Protein AF-A0A2G2ZFJ2-F1 (afdb_monomer_lite)

Foldseek 3Di:
DVVVVVVVVVVVVVVVVVVVVVVVVVVVVVVVVVVVVVVVVVVVPDDDDDDDDDDDDDDDDDDDDDPDPPPPPVVCVVVPDDDPLLVVLVVLLVVLVVVVVVLVVLLVVLLVVLVVLVVLLVVLVVVLVVLVPDDPVVSLVSVLVSLVVLVVSLVVLVVSLVSLVVSLVVLVVSLVSLVVSLVVLVVQQVVQVVPPDDGDHPVSSVVSNVSSVVSNVVSVVSNVVSVVSNVSSVVSSVVSVVVSVVCCVVRVSPPPDPPDDDDDDDPDDPVCCVVVNPDDPPPPPDPPPDDDDDDDDDDDDD

Structure (mmCIF, N/CA/C/O backbone):
data_AF-A0A2G2ZFJ2-F1
#
_entry.id   AF-A0A2G2ZFJ2-F1
#
loop_
_atom_site.group_PDB
_atom_site.id
_atom_site.type_symbol
_atom_site.label_atom_id
_atom_site.label_alt_id
_atom_site.label_comp_id
_atom_site.label_asym_id
_atom_site.label_entity_id
_atom_site.label_seq_id
_atom_site.pdbx_PDB_ins_code
_atom_site.Cartn_x
_atom_site.Cartn_y
_atom_site.Cartn_z
_atom_site.occupancy
_atom_site.B_iso_or_equiv
_atom_site.auth_seq_id
_atom_site.auth_comp_id
_atom_site.auth_asym_id
_atom_site.auth_atom_id
_atom_site.pdbx_PDB_model_num
ATOM 1 N N . MET A 1 1 ? 36.077 -7.286 33.754 1.00 54.09 1 MET A N 1
ATOM 2 C CA . MET A 1 1 ? 35.476 -6.527 32.636 1.00 54.09 1 MET A CA 1
ATOM 3 C C . MET A 1 1 ? 36.562 -5.892 31.773 1.00 54.09 1 MET A C 1
ATOM 5 O O . MET A 1 1 ? 36.572 -6.164 30.584 1.00 54.09 1 MET A O 1
ATOM 9 N N . GLU A 1 2 ? 37.554 -5.224 32.372 1.00 58.50 2 GLU A N 1
ATOM 10 C CA . GLU A 1 2 ? 38.641 -4.505 31.670 1.00 58.50 2 GLU A CA 1
ATOM 11 C C . GLU A 1 2 ? 39.469 -5.311 30.650 1.00 58.50 2 GLU A C 1
ATOM 13 O O . GLU A 1 2 ? 39.888 -4.770 29.634 1.00 58.50 2 GLU A O 1
ATOM 18 N N . LYS A 1 3 ? 39.726 -6.610 30.871 1.00 62.88 3 LYS A N 1
ATOM 19 C CA . LYS A 1 3 ? 40.526 -7.406 29.916 1.00 62.88 3 LYS A CA 1
ATOM 20 C C . LYS A 1 3 ? 39.827 -7.560 28.557 1.00 62.88 3 LYS A C 1
ATOM 22 O O . LYS A 1 3 ? 40.480 -7.471 27.531 1.00 62.88 3 LYS A O 1
ATOM 27 N N . LYS A 1 4 ? 38.499 -7.720 28.568 1.00 64.44 4 LYS A N 1
ATOM 28 C CA . LYS A 1 4 ? 37.691 -7.905 27.357 1.00 64.44 4 LYS A CA 1
ATOM 29 C C . LYS A 1 4 ? 37.581 -6.613 26.542 1.00 64.44 4 LYS A C 1
ATOM 31 O O . LYS A 1 4 ? 37.573 -6.688 25.325 1.00 64.44 4 LYS A O 1
ATOM 36 N N . GLU A 1 5 ? 37.537 -5.456 27.203 1.00 67.31 5 GLU A N 1
ATOM 37 C CA . GLU A 1 5 ? 37.518 -4.146 26.533 1.00 67.31 5 GLU A CA 1
ATOM 38 C C . GLU A 1 5 ? 38.853 -3.830 25.847 1.00 67.31 5 GLU A C 1
ATOM 40 O O . GLU A 1 5 ? 38.863 -3.377 24.704 1.00 67.31 5 GLU A O 1
ATOM 45 N N . ARG A 1 6 ? 39.983 -4.164 26.486 1.00 68.00 6 ARG A N 1
ATOM 46 C CA . ARG A 1 6 ? 41.311 -3.996 25.872 1.00 68.00 6 ARG A CA 1
ATOM 47 C C . ARG A 1 6 ? 41.536 -4.914 24.673 1.00 68.00 6 ARG A C 1
ATOM 49 O O . ARG A 1 6 ? 42.112 -4.477 23.682 1.00 68.00 6 ARG A O 1
ATOM 56 N N . ASP A 1 7 ? 41.058 -6.155 24.744 1.00 70.06 7 ASP A N 1
ATOM 57 C CA . ASP A 1 7 ? 41.145 -7.091 23.619 1.00 70.06 7 ASP A CA 1
ATOM 58 C C . ASP A 1 7 ? 40.288 -6.592 22.433 1.00 70.06 7 ASP A C 1
ATOM 60 O O . ASP A 1 7 ? 40.740 -6.612 21.291 1.00 70.06 7 ASP A O 1
ATOM 64 N N . THR A 1 8 ? 39.100 -6.025 22.692 1.00 79.44 8 THR A N 1
ATOM 65 C CA . THR A 1 8 ? 38.263 -5.427 21.632 1.00 79.44 8 THR A CA 1
ATOM 66 C C . THR A 1 8 ? 38.848 -4.150 21.027 1.00 79.44 8 THR A C 1
ATOM 68 O O . THR A 1 8 ? 38.688 -3.908 19.833 1.00 79.44 8 THR A O 1
ATOM 71 N N . GLU A 1 9 ? 39.533 -3.329 21.824 1.00 81.38 9 GLU A N 1
ATOM 72 C CA . GLU A 1 9 ? 40.213 -2.121 21.342 1.00 81.38 9 GLU A CA 1
ATOM 73 C C . GLU A 1 9 ? 41.412 -2.473 20.448 1.00 81.38 9 GLU A C 1
ATOM 75 O O . GLU A 1 9 ? 41.639 -1.841 19.410 1.00 81.38 9 GLU A O 1
ATOM 80 N N . PHE A 1 10 ? 42.149 -3.525 20.816 1.00 88.38 10 PHE A N 1
ATOM 81 C CA . PHE A 1 10 ? 43.246 -4.054 20.016 1.00 88.38 10 PHE A CA 1
ATOM 82 C C . PHE A 1 10 ? 42.756 -4.602 18.669 1.00 88.38 10 PHE A C 1
ATOM 84 O O . PHE A 1 10 ? 43.293 -4.214 17.627 1.00 88.38 10 PHE A O 1
ATOM 91 N N . ASP A 1 11 ? 41.698 -5.417 18.672 1.00 85.69 11 ASP A N 1
ATOM 92 C CA . ASP A 1 11 ? 41.102 -5.968 17.449 1.00 85.69 11 ASP A CA 1
ATOM 93 C C . ASP A 1 11 ? 40.587 -4.860 16.515 1.00 85.69 11 ASP A C 1
ATOM 95 O O . ASP A 1 11 ? 40.844 -4.884 15.309 1.00 85.69 11 ASP A O 1
ATOM 99 N N . LEU A 1 12 ? 39.939 -3.826 17.065 1.00 90.62 12 LEU A N 1
ATOM 100 C CA . LEU A 1 12 ? 39.463 -2.678 16.286 1.00 90.62 12 LEU A CA 1
ATOM 101 C C . LEU A 1 12 ? 40.620 -1.884 15.657 1.00 90.62 12 LEU A C 1
ATOM 103 O O . LEU A 1 12 ? 40.541 -1.438 14.505 1.00 90.62 12 LEU A O 1
ATOM 107 N N . THR A 1 13 ? 41.714 -1.715 16.399 1.00 90.25 13 THR A N 1
ATOM 108 C CA . THR A 1 13 ? 42.912 -1.018 15.917 1.00 90.25 13 THR A CA 1
ATOM 109 C C . THR A 1 13 ? 43.595 -1.803 14.799 1.00 90.25 13 THR A C 1
ATOM 111 O O . THR A 1 13 ? 44.017 -1.216 13.796 1.00 90.25 13 THR A O 1
ATOM 114 N N . LEU A 1 14 ? 43.661 -3.130 14.931 1.00 91.12 14 LEU A N 1
ATOM 115 C CA . LEU A 1 14 ? 44.203 -4.017 13.907 1.00 91.12 14 LEU A CA 1
ATOM 116 C C . LEU A 1 14 ? 43.374 -3.938 12.621 1.00 91.12 14 LEU A C 1
ATOM 118 O O . LEU A 1 14 ? 43.922 -3.662 11.553 1.00 91.12 14 LEU A O 1
ATOM 122 N N . GLN A 1 15 ? 42.051 -4.050 12.737 1.00 91.69 15 GLN A N 1
ATOM 123 C CA . GLN A 1 15 ? 41.140 -3.975 11.598 1.00 91.69 15 GLN A CA 1
ATOM 124 C C . GLN A 1 15 ? 41.215 -2.612 10.887 1.00 91.69 15 GLN A C 1
ATOM 126 O O . GLN A 1 15 ? 41.217 -2.527 9.658 1.00 91.69 15 GLN A O 1
ATOM 131 N N . THR A 1 16 ? 41.362 -1.524 11.648 1.00 91.75 16 THR A N 1
ATOM 132 C CA . THR A 1 16 ? 41.555 -0.174 11.091 1.00 91.75 16 THR A CA 1
ATOM 133 C C . THR A 1 16 ? 42.846 -0.074 10.276 1.00 91.75 16 THR A C 1
ATOM 135 O O . THR A 1 16 ? 42.886 0.591 9.238 1.00 91.75 16 THR A O 1
ATOM 138 N N . ARG A 1 17 ? 43.918 -0.735 10.724 1.00 92.38 17 ARG A N 1
ATOM 139 C CA . ARG A 1 17 ? 45.199 -0.762 10.011 1.00 92.38 17 ARG A CA 1
ATOM 140 C C . ARG A 1 17 ? 45.099 -1.548 8.706 1.00 92.38 17 ARG A C 1
ATOM 142 O O . ARG A 1 17 ? 45.601 -1.079 7.686 1.00 92.38 17 ARG A O 1
ATOM 149 N N . GLU A 1 18 ? 44.432 -2.696 8.736 1.00 90.25 18 GLU A N 1
ATOM 150 C CA . GLU A 1 18 ? 44.188 -3.518 7.548 1.00 90.25 18 GLU A CA 1
ATOM 151 C C . GLU A 1 18 ? 43.356 -2.764 6.508 1.00 90.25 18 GLU A C 1
ATOM 153 O O . GLU A 1 18 ? 43.732 -2.719 5.336 1.00 90.25 18 GLU A O 1
ATOM 158 N N . PHE A 1 19 ? 42.290 -2.079 6.935 1.00 93.50 19 PHE A N 1
ATOM 159 C CA . PHE A 1 19 ? 41.495 -1.247 6.033 1.00 93.50 19 PHE A CA 1
ATOM 160 C C . PHE A 1 19 ? 42.304 -0.103 5.427 1.00 93.50 19 PHE A C 1
ATOM 162 O O . PHE A 1 19 ? 42.221 0.120 4.221 1.00 93.50 19 PHE A O 1
ATOM 169 N N . LYS A 1 20 ? 43.130 0.592 6.218 1.00 94.62 20 LYS A N 1
ATOM 170 C CA . LYS A 1 20 ? 44.008 1.650 5.691 1.00 94.62 20 LYS A CA 1
ATOM 171 C C . LYS A 1 20 ? 44.976 1.122 4.633 1.00 94.62 20 LYS A C 1
ATOM 173 O O . LYS A 1 20 ? 45.166 1.780 3.615 1.00 94.62 20 LYS A O 1
ATOM 178 N N . TYR A 1 21 ? 45.555 -0.058 4.848 1.00 94.62 21 TYR A N 1
ATOM 179 C CA . TYR A 1 21 ? 46.444 -0.680 3.868 1.00 94.62 21 TYR A CA 1
ATOM 180 C C . TYR A 1 21 ? 45.697 -1.084 2.588 1.00 94.62 21 TYR A C 1
ATOM 182 O O . TYR A 1 21 ? 46.160 -0.801 1.484 1.00 94.62 21 TYR A O 1
ATOM 190 N N . ALA A 1 22 ? 44.510 -1.681 2.720 1.00 91.88 22 ALA A N 1
ATOM 191 C CA . ALA A 1 22 ? 43.683 -2.065 1.578 1.00 91.88 22 ALA A CA 1
ATOM 192 C C . ALA A 1 22 ? 43.234 -0.854 0.742 1.00 91.88 22 ALA A C 1
ATOM 194 O O . ALA A 1 22 ? 43.224 -0.930 -0.487 1.00 91.88 22 ALA A O 1
ATOM 195 N N . ILE A 1 23 ? 42.896 0.262 1.399 1.00 92.81 23 ILE A N 1
ATOM 196 C CA . ILE A 1 23 ? 42.551 1.527 0.737 1.00 92.81 23 ILE A CA 1
ATOM 197 C C . ILE A 1 23 ? 43.764 2.075 -0.016 1.00 92.81 23 ILE A C 1
ATOM 199 O O . ILE A 1 23 ? 43.652 2.339 -1.207 1.00 92.81 23 ILE A O 1
ATOM 203 N N . ALA A 1 24 ? 44.935 2.147 0.623 1.00 93.25 24 ALA A N 1
ATOM 204 C CA . ALA A 1 24 ? 46.151 2.638 -0.026 1.00 93.25 24 ALA A CA 1
ATOM 205 C C . ALA A 1 24 ? 46.516 1.826 -1.285 1.00 93.25 24 ALA A C 1
ATOM 207 O O . ALA A 1 24 ? 46.850 2.402 -2.317 1.00 93.25 24 ALA A O 1
ATOM 208 N N . ASN A 1 25 ? 46.385 0.497 -1.231 1.00 91.00 25 ASN A N 1
ATOM 209 C CA . ASN A 1 25 ? 46.661 -0.373 -2.377 1.00 91.00 25 ASN A CA 1
ATOM 210 C C . ASN A 1 25 ? 45.646 -0.172 -3.523 1.00 91.00 25 ASN A C 1
ATOM 212 O O . ASN A 1 25 ? 46.012 -0.159 -4.697 1.00 91.00 25 ASN A O 1
ATOM 216 N N . ARG A 1 26 ? 44.363 0.027 -3.187 1.00 92.44 26 ARG A N 1
ATOM 217 C CA . ARG A 1 26 ? 43.309 0.367 -4.161 1.00 92.44 26 ARG A CA 1
ATOM 218 C C . ARG A 1 26 ? 43.556 1.732 -4.801 1.00 92.44 26 ARG A C 1
ATOM 220 O O . ARG A 1 26 ? 43.380 1.869 -6.008 1.00 92.44 26 ARG A O 1
ATOM 227 N N . ASP A 1 27 ? 43.969 2.722 -4.018 1.00 91.00 27 ASP A N 1
ATOM 228 C CA . ASP A 1 27 ? 44.270 4.062 -4.519 1.00 91.00 27 ASP A CA 1
ATOM 229 C C . ASP A 1 27 ? 45.483 4.044 -5.456 1.00 91.00 27 ASP A C 1
ATOM 231 O O . ASP A 1 27 ? 45.448 4.658 -6.523 1.00 91.00 27 ASP A O 1
ATOM 235 N N . GLU A 1 28 ? 46.523 3.271 -5.132 1.00 93.81 28 GLU A N 1
ATOM 236 C CA . GLU A 1 28 ? 47.670 3.065 -6.020 1.00 93.81 28 GLU A CA 1
ATOM 237 C C . GLU A 1 28 ? 47.256 2.416 -7.352 1.00 93.81 28 GLU A C 1
ATOM 239 O O . GLU A 1 28 ? 47.686 2.852 -8.427 1.00 93.81 28 GLU A O 1
ATOM 244 N N . GLU A 1 29 ? 46.373 1.415 -7.313 1.00 91.62 29 GLU A N 1
ATOM 245 C CA . GLU A 1 29 ? 45.813 0.797 -8.516 1.00 91.62 29 GLU A CA 1
ATOM 246 C C . GLU A 1 29 ? 45.010 1.810 -9.345 1.00 91.62 29 GLU A C 1
ATOM 248 O O . GLU A 1 29 ? 45.211 1.911 -10.557 1.00 91.62 29 GLU A O 1
ATOM 253 N N . ILE A 1 30 ? 44.170 2.630 -8.705 1.00 94.00 30 ILE A N 1
ATOM 254 C CA . ILE A 1 30 ? 43.415 3.702 -9.368 1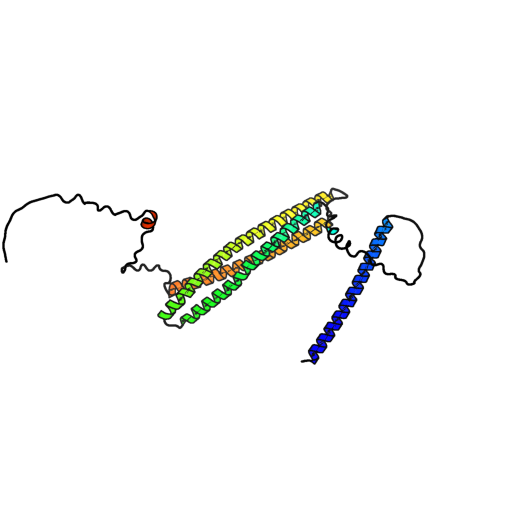.00 94.00 30 ILE A CA 1
ATOM 255 C C . ILE A 1 30 ? 44.367 4.705 -10.026 1.00 94.00 30 ILE A C 1
ATOM 257 O O . ILE A 1 30 ? 44.156 5.081 -11.182 1.00 94.00 30 ILE A O 1
ATOM 261 N N . HIS A 1 31 ? 45.429 5.122 -9.339 1.00 93.06 31 HIS A N 1
ATOM 262 C CA . HIS A 1 31 ? 46.434 6.022 -9.902 1.00 93.06 31 HIS A CA 1
ATOM 263 C C . HIS A 1 31 ? 47.157 5.398 -11.099 1.00 93.06 31 HIS A C 1
ATOM 265 O O . HIS A 1 31 ? 47.336 6.063 -12.123 1.00 93.06 31 HIS A O 1
ATOM 271 N N . ASN A 1 32 ? 47.518 4.117 -11.021 1.00 89.62 32 ASN A N 1
ATOM 272 C CA . ASN A 1 32 ? 48.139 3.396 -12.130 1.00 89.62 32 ASN A CA 1
ATOM 273 C C . ASN A 1 32 ? 47.198 3.253 -13.331 1.00 89.62 32 ASN A C 1
ATOM 275 O O . ASN A 1 32 ? 47.625 3.455 -14.469 1.00 89.62 32 ASN A O 1
ATOM 279 N N . LEU A 1 33 ? 45.920 2.951 -13.098 1.00 92.12 33 LEU A N 1
ATOM 280 C CA . LEU A 1 33 ? 44.912 2.867 -14.153 1.00 92.12 33 LEU A CA 1
ATOM 281 C C . LEU A 1 33 ? 44.682 4.229 -14.812 1.00 92.12 33 LEU A C 1
ATOM 283 O O . LEU A 1 33 ? 44.673 4.310 -16.037 1.00 92.12 33 LEU A O 1
ATOM 287 N N . ARG A 1 34 ? 44.590 5.309 -14.028 1.00 89.19 34 ARG A N 1
ATOM 288 C CA . ARG A 1 34 ? 44.475 6.681 -14.552 1.00 89.19 34 ARG A CA 1
ATOM 289 C C . ARG A 1 34 ? 45.694 7.081 -15.380 1.00 89.19 34 ARG A C 1
ATOM 291 O O . ARG A 1 34 ? 45.528 7.642 -16.459 1.00 89.19 34 ARG A O 1
ATOM 298 N N . ARG A 1 35 ? 46.906 6.739 -14.928 1.00 87.12 35 ARG A N 1
ATOM 299 C CA . ARG A 1 35 ? 48.145 6.976 -15.685 1.00 87.12 35 ARG A CA 1
ATOM 300 C C . ARG A 1 35 ? 48.144 6.210 -17.010 1.00 87.12 35 ARG A C 1
ATOM 302 O O . ARG A 1 35 ? 48.431 6.799 -18.044 1.00 87.12 35 ARG A O 1
ATOM 309 N N . LYS A 1 36 ? 47.772 4.923 -17.003 1.00 87.44 36 LYS A N 1
ATOM 310 C CA . LYS A 1 36 ? 47.640 4.116 -18.232 1.00 87.44 36 LYS A CA 1
ATOM 311 C C . LYS A 1 36 ? 46.605 4.700 -19.195 1.00 87.44 36 LYS A C 1
ATOM 313 O O . LYS A 1 36 ? 46.857 4.746 -20.392 1.00 87.44 36 LYS A O 1
ATOM 318 N N . LEU A 1 37 ? 45.468 5.162 -18.681 1.00 84.19 37 LEU A N 1
ATOM 319 C CA . LEU A 1 37 ? 44.396 5.749 -19.486 1.00 84.19 37 LEU A CA 1
ATOM 320 C C . LEU A 1 37 ? 44.838 7.077 -20.117 1.00 84.19 37 LEU A C 1
ATOM 322 O O . LEU A 1 37 ? 44.616 7.289 -21.305 1.00 84.19 37 LEU A O 1
ATOM 326 N N . SER A 1 38 ? 45.555 7.910 -19.360 1.00 87.94 38 SER A N 1
ATOM 327 C CA . SER A 1 38 ? 46.175 9.138 -19.867 1.00 87.94 38 SER A CA 1
ATOM 328 C C . SER A 1 38 ? 47.206 8.853 -20.967 1.00 87.94 38 SER A C 1
ATOM 330 O O . SER A 1 38 ? 47.161 9.499 -22.009 1.00 87.94 38 SER A O 1
ATOM 332 N N . LEU A 1 39 ? 48.061 7.837 -20.797 1.00 82.88 39 LEU A N 1
ATOM 333 C CA . LEU A 1 39 ? 49.021 7.413 -21.827 1.00 82.88 39 LEU A CA 1
ATOM 334 C C . LEU A 1 39 ? 48.326 6.901 -23.099 1.00 82.88 39 LEU A C 1
ATOM 336 O O . LEU A 1 39 ? 48.760 7.221 -24.200 1.00 82.88 39 LEU A O 1
ATOM 340 N N . LEU A 1 40 ? 47.229 6.148 -22.967 1.00 77.88 40 LEU A N 1
ATOM 341 C CA . LEU A 1 40 ? 46.437 5.668 -24.107 1.00 77.88 40 LEU A CA 1
ATOM 342 C C . LEU A 1 40 ? 45.708 6.808 -24.833 1.00 77.88 40 LEU A C 1
ATOM 344 O O . LEU A 1 40 ? 45.635 6.804 -26.059 1.00 77.88 40 LEU A O 1
ATOM 348 N N . GLN A 1 41 ? 45.199 7.800 -24.098 1.00 75.25 41 GLN A N 1
ATOM 349 C CA . GLN A 1 41 ? 44.602 9.004 -24.685 1.00 75.25 41 GLN A CA 1
ATOM 350 C C . GLN A 1 41 ? 45.640 9.876 -25.395 1.00 75.25 41 GLN A C 1
ATOM 352 O O . GLN A 1 41 ? 45.331 10.467 -26.426 1.00 75.25 41 GLN A O 1
ATOM 357 N N . GLN A 1 42 ? 46.872 9.927 -24.885 1.00 67.06 42 GLN A N 1
ATOM 358 C CA . GLN A 1 42 ? 47.963 10.688 -25.494 1.00 67.06 42 GLN A CA 1
ATOM 359 C C . GLN A 1 42 ? 48.599 9.948 -26.689 1.00 67.06 42 GLN A C 1
ATOM 361 O O . GLN A 1 42 ? 49.025 10.589 -27.647 1.00 67.06 42 GLN A O 1
ATOM 366 N N . GLY A 1 43 ? 48.581 8.609 -26.690 1.00 51.06 43 GLY A N 1
ATOM 367 C CA . GLY A 1 43 ? 49.049 7.752 -27.790 1.00 51.06 43 GLY A CA 1
ATOM 368 C C . GLY A 1 43 ? 48.126 7.691 -29.016 1.00 51.06 43 GLY A C 1
ATOM 369 O O . GLY A 1 43 ? 48.540 7.215 -30.066 1.00 51.06 43 GLY A O 1
ATOM 370 N N . LEU A 1 44 ? 46.899 8.218 -28.937 1.00 47.09 44 LEU A N 1
ATOM 371 C CA . LEU A 1 44 ? 46.000 8.350 -30.096 1.00 47.09 44 LEU A CA 1
ATOM 372 C C . LEU A 1 44 ? 46.294 9.586 -30.967 1.00 47.09 44 LEU A C 1
ATOM 374 O O . LEU A 1 44 ? 45.588 9.818 -31.946 1.00 47.09 44 LEU A O 1
ATOM 378 N N . ALA A 1 45 ? 47.330 10.367 -30.639 1.00 47.78 45 ALA A N 1
ATOM 379 C CA . ALA A 1 45 ? 47.723 11.546 -31.409 1.00 47.78 45 ALA A CA 1
ATOM 380 C C . ALA A 1 45 ? 49.010 11.379 -32.235 1.00 47.78 45 ALA A C 1
ATOM 382 O O . ALA A 1 45 ? 49.316 12.279 -33.014 1.00 47.78 45 ALA A O 1
ATOM 383 N N . SER A 1 46 ? 49.774 10.285 -32.123 1.00 38.62 46 SER A N 1
ATOM 384 C CA . SER A 1 46 ? 50.976 10.073 -32.951 1.00 38.62 46 SER A CA 1
ATOM 385 C C . SER A 1 46 ? 51.462 8.620 -32.921 1.00 38.62 46 SER A C 1
ATOM 387 O O . SER A 1 46 ? 51.743 8.081 -31.858 1.00 38.62 46 SER A O 1
ATOM 389 N N . GLU A 1 47 ? 51.652 8.034 -34.098 1.00 35.75 47 GLU A N 1
ATOM 390 C CA . GLU A 1 47 ? 52.575 6.920 -34.373 1.00 35.75 47 GLU A CA 1
ATOM 391 C C . GLU A 1 47 ? 53.533 7.410 -35.483 1.00 35.75 47 GLU A C 1
ATOM 393 O O . GLU A 1 47 ? 53.094 8.255 -36.277 1.00 35.75 47 GLU A O 1
ATOM 398 N N . PRO A 1 48 ? 54.782 6.907 -35.632 1.00 51.16 48 PRO A N 1
ATOM 399 C CA . PRO A 1 48 ? 55.413 5.787 -34.918 1.00 51.16 48 PRO A CA 1
ATOM 400 C C . PRO A 1 48 ? 56.856 6.057 -34.406 1.00 51.16 48 PRO A C 1
ATOM 402 O O . PRO A 1 48 ? 57.507 7.017 -34.819 1.00 51.16 48 PRO A O 1
ATOM 405 N N . ASN A 1 49 ? 57.358 5.114 -33.592 1.00 34.94 49 ASN A N 1
ATOM 406 C CA . ASN A 1 49 ? 58.750 4.612 -33.477 1.00 34.94 49 ASN A CA 1
ATOM 407 C C . ASN A 1 49 ? 59.433 4.624 -32.090 1.00 34.94 49 ASN A C 1
ATOM 409 O O . ASN A 1 49 ? 59.485 5.620 -31.377 1.00 34.94 49 ASN A O 1
ATOM 413 N N . ASP A 1 50 ? 60.055 3.463 -31.848 1.00 36.47 50 ASP A N 1
ATOM 414 C CA . ASP A 1 50 ? 61.212 3.126 -31.011 1.00 36.47 50 ASP A CA 1
ATOM 415 C C . ASP A 1 50 ? 61.084 3.060 -29.475 1.00 36.47 50 ASP A C 1
ATOM 417 O O . ASP A 1 50 ? 61.127 4.039 -28.735 1.00 36.47 50 ASP A O 1
ATOM 421 N N . LEU A 1 51 ? 61.071 1.810 -28.990 1.00 42.44 51 LEU A N 1
ATOM 422 C CA . LEU A 1 51 ? 61.543 1.416 -27.657 1.00 42.44 51 LEU A CA 1
ATOM 423 C C . LEU A 1 51 ? 63.008 1.858 -27.465 1.00 42.44 51 LEU A C 1
ATOM 425 O O . LEU A 1 51 ? 63.815 1.687 -28.382 1.00 42.44 51 LEU A O 1
ATOM 429 N N . PRO A 1 52 ? 63.413 2.277 -26.248 1.00 44.22 52 PRO A N 1
ATOM 430 C CA . PRO A 1 52 ? 64.249 1.354 -25.476 1.00 44.22 52 PRO A CA 1
ATOM 431 C C . PRO A 1 52 ? 64.049 1.362 -23.943 1.00 44.22 52 PRO A C 1
ATOM 433 O O . PRO A 1 52 ? 63.305 2.129 -23.343 1.00 44.22 52 PRO A O 1
ATOM 436 N N . GLN A 1 53 ? 64.752 0.397 -23.353 1.00 38.72 53 GLN A N 1
ATOM 437 C CA . GLN A 1 53 ? 64.802 -0.122 -21.988 1.00 38.72 53 GLN A CA 1
ATOM 438 C C . GLN A 1 53 ? 65.031 0.870 -20.823 1.00 38.72 53 GLN A C 1
ATOM 440 O O . GLN A 1 53 ? 65.838 1.787 -20.903 1.00 38.72 53 GLN A O 1
ATOM 445 N N . ARG A 1 54 ? 64.393 0.522 -19.689 1.00 42.06 54 ARG A N 1
ATOM 446 C CA . ARG A 1 54 ? 64.876 0.478 -18.284 1.00 42.06 54 ARG A CA 1
ATOM 447 C C . ARG A 1 54 ? 66.038 1.407 -17.886 1.00 42.06 54 ARG A C 1
ATOM 449 O O . ARG A 1 54 ? 67.160 1.167 -18.309 1.00 42.06 54 ARG A O 1
ATOM 456 N N . ASN A 1 55 ? 65.808 2.275 -16.889 1.00 29.44 55 ASN A N 1
ATOM 457 C CA . ASN A 1 55 ? 66.681 2.437 -15.709 1.00 29.44 55 ASN A CA 1
ATOM 458 C C . ASN A 1 55 ? 66.016 3.257 -14.584 1.00 29.44 55 ASN A C 1
ATOM 460 O O . ASN A 1 55 ? 65.346 4.256 -14.824 1.00 29.44 55 ASN A O 1
ATOM 464 N N . GLU A 1 56 ? 66.220 2.798 -13.349 1.00 39.06 56 GLU A N 1
ATOM 465 C CA . GLU A 1 56 ? 65.872 3.465 -12.091 1.00 39.06 56 GLU A CA 1
ATOM 466 C C . GLU A 1 56 ? 66.733 4.720 -11.861 1.00 39.06 56 GLU A C 1
ATOM 468 O O . GLU A 1 56 ? 67.937 4.676 -12.124 1.00 39.06 56 GLU A O 1
ATOM 473 N N . LYS A 1 57 ? 66.155 5.782 -11.271 1.00 32.97 57 LYS A N 1
ATOM 474 C CA . LYS A 1 57 ? 66.600 6.434 -10.011 1.00 32.97 57 LYS A CA 1
ATOM 475 C C . LYS A 1 57 ? 65.902 7.784 -9.768 1.00 32.97 57 LYS A C 1
ATOM 477 O O . LYS A 1 57 ? 65.611 8.531 -10.690 1.00 32.97 57 LYS A O 1
ATOM 482 N N . HIS A 1 58 ? 65.657 8.031 -8.479 1.00 31.36 58 HIS A N 1
ATOM 483 C CA . HIS A 1 58 ? 65.189 9.238 -7.786 1.00 31.36 58 HIS A CA 1
ATOM 484 C C . HIS A 1 58 ? 65.276 10.591 -8.512 1.00 31.36 58 HIS A C 1
ATOM 486 O O . HIS A 1 58 ? 66.350 10.989 -8.953 1.00 31.36 58 HIS A O 1
ATOM 492 N N . SER A 1 59 ? 64.215 11.398 -8.397 1.00 31.95 59 SER A N 1
ATOM 493 C CA . SER A 1 59 ? 64.158 12.551 -7.470 1.00 31.95 59 SER A CA 1
ATOM 494 C C . SER A 1 59 ? 62.843 13.318 -7.649 1.00 31.95 59 SER A C 1
ATOM 496 O O . SER A 1 59 ? 62.485 13.705 -8.755 1.00 31.95 59 SER A O 1
ATOM 498 N N . THR A 1 60 ? 62.130 13.550 -6.549 1.00 35.47 60 THR A N 1
ATOM 499 C CA . THR A 1 60 ? 61.105 14.599 -6.431 1.00 35.47 60 THR A CA 1
ATOM 500 C C . THR A 1 60 ? 61.707 15.972 -6.742 1.00 35.47 60 THR A C 1
ATOM 502 O O . THR A 1 60 ? 62.833 16.245 -6.320 1.00 35.47 60 THR A O 1
ATOM 505 N N . PRO A 1 61 ? 60.929 16.875 -7.354 1.00 35.50 61 PRO A N 1
ATOM 506 C CA . PRO A 1 61 ? 60.548 18.042 -6.573 1.00 35.50 61 PRO A CA 1
ATOM 507 C C . PRO A 1 61 ? 59.052 18.354 -6.646 1.00 35.50 61 PRO A C 1
ATOM 509 O O . PRO A 1 61 ? 58.373 18.168 -7.652 1.00 35.50 61 PRO A O 1
ATOM 512 N N . ILE A 1 62 ? 58.591 18.830 -5.498 1.00 40.34 62 ILE A N 1
ATOM 513 C CA . ILE A 1 62 ? 57.306 19.445 -5.208 1.00 40.34 62 ILE A CA 1
ATOM 514 C C . ILE A 1 62 ? 57.132 20.672 -6.111 1.00 40.34 62 ILE A C 1
ATOM 516 O O . ILE A 1 62 ? 57.989 21.554 -6.110 1.00 40.34 62 ILE A O 1
ATOM 520 N N . ILE A 1 63 ? 56.019 20.738 -6.840 1.00 36.19 63 ILE A N 1
ATOM 521 C CA . ILE A 1 63 ? 55.419 22.000 -7.277 1.00 36.19 63 ILE A CA 1
ATOM 522 C C . ILE A 1 63 ? 53.963 21.939 -6.827 1.00 36.19 63 ILE A C 1
ATOM 524 O O . ILE A 1 63 ? 53.122 21.284 -7.439 1.00 36.19 63 ILE A O 1
ATOM 528 N N . GLU A 1 64 ? 53.719 22.569 -5.683 1.00 40.44 64 GLU A N 1
ATOM 529 C CA . GLU A 1 64 ? 52.421 23.111 -5.307 1.00 40.44 64 GLU A CA 1
ATOM 530 C C . GLU A 1 64 ? 52.037 24.126 -6.383 1.00 40.44 64 GLU A C 1
ATOM 532 O O . GLU A 1 64 ? 52.818 25.038 -6.606 1.00 40.44 64 GLU A O 1
ATOM 537 N N . HIS A 1 65 ? 50.908 23.955 -7.071 1.00 34.09 65 HIS A N 1
ATOM 538 C CA . HIS A 1 65 ? 50.058 25.043 -7.563 1.00 34.09 65 HIS A CA 1
ATOM 539 C C . HIS A 1 65 ? 48.745 24.452 -8.113 1.00 34.09 65 HIS A C 1
ATOM 541 O O . HIS A 1 65 ? 48.757 23.534 -8.929 1.00 34.09 65 HIS A O 1
ATOM 547 N N . GLU A 1 66 ? 47.640 25.034 -7.635 1.00 36.00 66 GLU A N 1
ATOM 548 C CA . GLU A 1 66 ? 46.268 24.986 -8.173 1.00 36.00 66 GLU A CA 1
ATOM 549 C C . GLU A 1 66 ? 45.402 23.766 -7.804 1.00 36.00 66 GLU A C 1
ATOM 551 O O . GLU A 1 66 ? 45.006 22.938 -8.619 1.00 36.00 66 GLU A O 1
ATOM 556 N N . GLU A 1 67 ? 45.015 23.727 -6.525 1.00 41.69 67 GLU A N 1
ATOM 557 C CA . GLU A 1 67 ? 43.991 22.832 -5.966 1.00 41.69 67 GLU A CA 1
ATOM 558 C C . GLU A 1 67 ? 42.534 23.307 -6.204 1.00 41.69 67 GLU A C 1
ATOM 560 O O . GLU A 1 67 ? 41.600 22.692 -5.690 1.00 41.69 67 GLU A O 1
ATOM 565 N N . GLU A 1 68 ? 42.295 24.365 -6.992 1.00 42.03 68 GLU A N 1
ATOM 566 C CA . GLU A 1 68 ? 40.953 24.969 -7.122 1.00 42.03 68 GLU A CA 1
ATOM 567 C C . GLU A 1 68 ? 40.183 24.665 -8.422 1.00 42.03 68 GLU A C 1
ATOM 569 O O . GLU A 1 68 ? 38.961 24.799 -8.413 1.00 42.03 68 GLU A O 1
ATOM 574 N N . ASP A 1 69 ? 40.801 24.112 -9.474 1.00 41.81 69 ASP A N 1
ATOM 575 C CA . ASP A 1 69 ? 40.099 23.859 -10.756 1.00 41.81 69 ASP A CA 1
ATOM 576 C C . ASP A 1 69 ? 39.706 22.390 -11.025 1.00 41.81 69 ASP A C 1
ATOM 578 O O . ASP A 1 69 ? 39.043 22.070 -12.012 1.00 41.81 69 ASP A O 1
ATOM 582 N N . ILE A 1 70 ? 40.037 21.458 -10.125 1.00 49.28 70 ILE A N 1
ATOM 583 C CA . ILE A 1 70 ? 39.747 20.020 -10.327 1.00 49.28 70 ILE A CA 1
ATOM 584 C C . ILE A 1 70 ? 38.379 19.613 -9.740 1.00 49.28 70 ILE A C 1
ATOM 586 O O . ILE A 1 70 ? 37.828 18.560 -10.080 1.00 49.28 70 ILE A O 1
ATOM 590 N N . LYS A 1 71 ? 37.766 20.450 -8.891 1.00 45.00 71 LYS A N 1
ATOM 591 C CA . LYS A 1 71 ? 36.521 20.094 -8.182 1.00 45.00 71 LYS A CA 1
ATOM 592 C C . LYS A 1 71 ? 35.233 20.375 -8.967 1.00 45.00 71 LYS A C 1
ATOM 594 O O . LYS A 1 71 ? 34.173 19.890 -8.578 1.00 45.00 71 LYS A O 1
ATOM 599 N N . THR A 1 72 ? 35.311 21.077 -10.092 1.00 42.38 72 THR A N 1
ATOM 600 C CA . THR A 1 72 ? 34.162 21.394 -10.963 1.00 42.38 72 THR A CA 1
ATOM 601 C C . THR A 1 72 ? 34.068 20.501 -12.203 1.00 42.38 72 THR A C 1
ATOM 603 O O . THR A 1 72 ? 32.978 20.332 -12.740 1.00 42.38 72 THR A O 1
ATOM 606 N N . ILE A 1 73 ? 35.151 19.833 -12.616 1.00 46.41 73 ILE A N 1
ATOM 607 C CA . ILE A 1 73 ? 35.170 19.040 -13.862 1.00 46.41 73 ILE A CA 1
ATOM 608 C C . ILE A 1 73 ? 34.592 17.622 -13.669 1.00 46.41 73 ILE A C 1
ATOM 610 O O . ILE A 1 73 ? 33.995 17.060 -14.585 1.00 46.41 73 ILE A O 1
ATOM 614 N N . LEU A 1 74 ? 34.682 17.038 -12.468 1.00 46.91 74 LEU A N 1
ATOM 615 C CA . LEU A 1 74 ? 34.246 15.650 -12.225 1.00 46.91 74 LEU A CA 1
ATOM 616 C C . LEU A 1 74 ? 32.735 15.468 -12.006 1.00 46.91 74 LEU A C 1
ATOM 618 O O . LEU A 1 74 ? 32.255 14.333 -12.046 1.00 46.91 74 LEU A O 1
ATOM 622 N N . VAL A 1 75 ? 31.980 16.549 -11.793 1.00 45.81 75 VAL A N 1
ATOM 623 C CA . VAL A 1 75 ? 30.512 16.477 -11.672 1.00 45.81 75 VAL A CA 1
ATOM 624 C C . VAL A 1 75 ? 29.829 16.667 -13.032 1.00 45.81 75 VAL A C 1
ATOM 626 O O . VAL A 1 75 ? 28.789 16.056 -13.268 1.00 45.81 75 VAL A O 1
ATOM 629 N N . ASP A 1 76 ? 30.445 17.403 -13.963 1.00 43.38 76 ASP A N 1
ATOM 630 C CA . ASP A 1 76 ? 29.844 17.714 -15.270 1.00 43.38 76 ASP A CA 1
ATOM 631 C C . ASP A 1 76 ? 30.197 16.693 -16.374 1.00 43.38 76 ASP A C 1
ATOM 633 O O . ASP A 1 76 ? 29.463 16.501 -17.341 1.00 43.38 76 ASP A O 1
ATOM 637 N N . GLN A 1 77 ? 31.272 15.913 -16.212 1.00 43.78 77 GLN A N 1
ATOM 638 C CA . GLN A 1 77 ? 31.698 14.952 -17.243 1.00 43.78 77 GLN A CA 1
ATOM 639 C C . GLN A 1 77 ? 30.831 13.683 -17.354 1.00 43.78 77 GLN A C 1
ATOM 641 O O . GLN A 1 77 ? 30.981 12.927 -18.308 1.00 43.78 77 GLN A O 1
ATOM 646 N N . ARG A 1 78 ? 29.898 13.448 -16.418 1.00 47.50 78 ARG A N 1
ATOM 647 C CA . ARG A 1 78 ? 28.826 12.439 -16.574 1.00 47.50 78 ARG A CA 1
ATOM 648 C C . ARG A 1 78 ? 27.572 12.995 -17.248 1.00 47.50 78 ARG A C 1
ATOM 650 O O . ARG A 1 78 ? 26.731 12.207 -17.671 1.00 47.50 78 ARG A O 1
ATOM 657 N N . ALA A 1 79 ? 27.432 14.319 -17.320 1.00 46.75 79 ALA A N 1
ATOM 658 C CA . ALA A 1 79 ? 26.304 14.976 -17.972 1.00 46.75 79 ALA A CA 1
ATOM 659 C C . ALA A 1 79 ? 26.496 15.091 -19.496 1.00 46.75 79 ALA A C 1
ATOM 661 O O . ALA A 1 79 ? 25.537 15.350 -20.221 1.00 46.75 79 ALA A O 1
ATOM 662 N N . SER A 1 80 ? 27.705 14.829 -20.001 1.00 54.62 80 SER A N 1
ATOM 663 C CA . SER A 1 80 ? 28.005 14.792 -21.430 1.00 54.62 80 SER A CA 1
ATOM 664 C C . SER A 1 80 ? 28.148 13.348 -21.928 1.00 54.62 80 SER A C 1
ATOM 666 O O . SER A 1 80 ? 28.896 12.561 -21.355 1.00 54.62 80 SER A O 1
ATOM 668 N N . VAL A 1 81 ? 27.452 13.043 -23.032 1.00 57.81 81 VAL A N 1
ATOM 669 C CA . VAL A 1 81 ? 27.421 11.795 -23.832 1.00 57.81 81 VAL A CA 1
ATOM 670 C C . VAL A 1 81 ? 26.399 10.708 -23.433 1.00 57.81 81 VAL A C 1
ATOM 672 O O . VAL A 1 81 ? 26.643 9.525 -23.642 1.00 57.81 81 VAL A O 1
ATOM 675 N N . LEU A 1 82 ? 25.204 11.067 -22.945 1.00 60.25 82 LEU A N 1
ATOM 676 C CA . LEU A 1 82 ? 24.039 10.178 -23.126 1.00 60.25 82 LEU A CA 1
ATOM 677 C C . LEU A 1 82 ? 23.464 10.418 -24.526 1.00 60.25 82 LEU A C 1
ATOM 679 O O . LEU A 1 82 ? 23.249 11.567 -24.921 1.00 60.25 82 LEU A O 1
ATOM 683 N N . SER A 1 83 ? 23.183 9.350 -25.274 1.00 79.12 83 SER A N 1
ATOM 684 C CA . SER A 1 83 ? 22.431 9.475 -26.530 1.00 79.12 83 SER A CA 1
ATOM 685 C C . SER A 1 83 ? 21.081 10.162 -26.252 1.00 79.12 83 SER A C 1
ATOM 687 O O . SER A 1 83 ? 20.492 9.899 -25.200 1.00 79.12 83 SER A O 1
ATOM 689 N N . PRO A 1 84 ? 20.527 11.007 -27.147 1.00 84.62 84 PRO A N 1
ATOM 690 C CA . PRO A 1 84 ? 19.252 11.694 -26.902 1.00 84.62 84 PRO A CA 1
ATOM 691 C C . PRO A 1 84 ? 18.119 10.761 -26.443 1.00 84.62 84 PRO A C 1
ATOM 693 O O . PRO A 1 84 ? 17.279 11.129 -25.622 1.00 84.62 84 PRO A O 1
ATOM 696 N N . ILE A 1 85 ? 18.123 9.521 -26.935 1.00 88.50 85 ILE A N 1
ATOM 697 C CA . ILE A 1 85 ? 17.154 8.490 -26.560 1.00 88.50 85 ILE A CA 1
ATOM 698 C C . ILE A 1 85 ? 17.432 7.870 -25.183 1.00 88.50 85 ILE A C 1
ATOM 700 O O . ILE A 1 85 ? 16.500 7.619 -24.422 1.00 88.50 85 ILE A O 1
ATOM 704 N N . GLU A 1 86 ? 18.706 7.695 -24.827 1.00 89.06 86 GLU A N 1
ATOM 705 C CA . GLU A 1 86 ? 19.134 7.255 -23.499 1.00 89.06 86 GLU A CA 1
ATOM 706 C C . GLU A 1 86 ? 18.777 8.308 -22.445 1.00 89.06 86 GLU A C 1
ATOM 708 O O . GLU A 1 86 ? 18.178 7.983 -21.419 1.00 89.06 86 GLU A O 1
ATOM 713 N N . GLY A 1 87 ? 19.069 9.581 -22.731 1.00 90.38 87 GLY A N 1
ATOM 714 C CA . GLY A 1 87 ? 18.713 10.708 -21.874 1.00 90.38 87 GLY A CA 1
ATOM 715 C C . GLY A 1 87 ? 17.207 10.788 -21.622 1.00 90.38 87 GLY A C 1
ATOM 716 O O . GLY A 1 87 ? 16.787 10.958 -20.477 1.00 90.38 87 GLY A O 1
ATOM 717 N N . LYS A 1 88 ? 16.386 10.567 -22.661 1.00 94.00 88 LYS A N 1
ATOM 718 C CA . LYS A 1 88 ? 14.923 10.505 -22.530 1.00 94.00 88 LYS A CA 1
ATOM 719 C C . LYS A 1 88 ? 14.487 9.411 -21.551 1.00 94.00 88 LYS A C 1
ATOM 721 O O . LYS A 1 88 ? 13.753 9.703 -20.611 1.00 94.00 88 LYS A O 1
ATOM 726 N N . PHE A 1 89 ? 14.936 8.167 -21.740 1.00 95.56 89 PHE A N 1
ATOM 727 C CA . PHE A 1 89 ? 14.557 7.074 -20.837 1.00 95.56 89 PHE A CA 1
ATOM 728 C C . PHE A 1 89 ? 15.072 7.294 -19.425 1.00 95.56 89 PHE A C 1
ATOM 730 O O . PHE A 1 89 ? 14.360 7.014 -18.456 1.00 95.56 89 PHE A O 1
ATOM 737 N N . ARG A 1 90 ? 16.282 7.844 -19.296 1.00 96.31 90 ARG A N 1
ATOM 738 C CA . ARG A 1 90 ? 16.846 8.131 -17.990 1.00 96.31 90 ARG A CA 1
ATOM 739 C C . ARG A 1 90 ? 16.014 9.152 -17.230 1.00 96.31 90 ARG A C 1
ATOM 741 O O . ARG A 1 90 ? 15.690 8.900 -16.072 1.00 96.31 90 ARG A O 1
ATOM 748 N N . PHE A 1 91 ? 15.626 10.235 -17.896 1.00 96.12 91 PHE A N 1
ATOM 749 C CA . PHE A 1 91 ? 14.746 11.255 -17.340 1.00 96.12 91 PHE A CA 1
ATOM 750 C C . PHE A 1 91 ? 13.387 10.673 -16.927 1.00 96.12 91 PHE A C 1
ATOM 752 O O . PHE A 1 91 ? 12.967 10.861 -15.789 1.00 96.12 91 PHE A O 1
ATOM 759 N N . SER A 1 92 ? 12.732 9.904 -17.804 1.00 97.62 92 SER A N 1
ATOM 760 C CA . SER A 1 92 ? 11.428 9.298 -17.501 1.00 97.62 92 SER A CA 1
ATOM 761 C C . SER A 1 92 ? 11.477 8.351 -16.298 1.00 97.62 92 SER A C 1
ATOM 763 O O . SER A 1 92 ? 10.580 8.375 -15.462 1.00 97.62 92 SER A O 1
ATOM 765 N N . ILE A 1 93 ? 12.526 7.534 -16.179 1.00 97.44 93 ILE A N 1
ATOM 766 C CA . ILE A 1 93 ? 12.688 6.623 -15.038 1.00 97.44 93 ILE A CA 1
ATOM 767 C C . ILE A 1 93 ? 12.987 7.393 -13.749 1.00 97.44 93 ILE A C 1
ATOM 769 O O . ILE A 1 93 ? 12.394 7.083 -12.718 1.00 97.44 93 ILE A O 1
ATOM 773 N N . ASN A 1 94 ? 13.856 8.408 -13.805 1.00 97.31 94 ASN A N 1
ATOM 774 C CA . ASN A 1 94 ? 14.159 9.245 -12.644 1.00 97.31 94 ASN A CA 1
ATOM 775 C C . ASN A 1 94 ? 12.903 9.961 -12.132 1.00 97.31 94 ASN A C 1
ATOM 777 O O . ASN A 1 94 ? 12.650 9.929 -10.936 1.00 97.31 94 ASN A O 1
ATOM 781 N N . SER A 1 95 ? 12.061 10.483 -13.029 1.00 97.69 95 SER A N 1
ATOM 782 C CA . SER A 1 95 ? 10.773 11.086 -12.658 1.00 97.69 95 SER A CA 1
ATOM 783 C C . SER A 1 95 ? 9.900 10.126 -11.841 1.00 97.69 95 SER A C 1
ATOM 785 O O . SER A 1 95 ? 9.352 10.512 -10.813 1.00 97.69 95 SER A O 1
ATOM 787 N N . ILE A 1 96 ? 9.797 8.854 -12.248 1.00 97.81 96 ILE A N 1
ATOM 788 C CA . ILE A 1 96 ? 9.011 7.859 -11.498 1.00 97.81 96 ILE A CA 1
ATOM 789 C C . ILE A 1 96 ? 9.683 7.516 -10.161 1.00 97.81 96 ILE A C 1
ATOM 791 O O . ILE A 1 96 ? 8.995 7.292 -9.165 1.00 97.81 96 ILE A O 1
ATOM 795 N N . LEU A 1 97 ? 11.017 7.457 -10.111 1.00 97.12 97 LEU A N 1
ATOM 796 C CA . LEU A 1 97 ? 11.748 7.231 -8.862 1.00 97.12 97 LEU A CA 1
ATOM 797 C C . LEU A 1 97 ? 11.523 8.367 -7.857 1.00 97.12 97 LEU A C 1
ATOM 799 O O . LEU A 1 97 ? 11.287 8.081 -6.684 1.00 97.12 97 LEU A O 1
ATOM 803 N N . ASP A 1 98 ? 11.518 9.618 -8.309 1.00 96.81 98 ASP A N 1
ATOM 804 C CA . ASP A 1 98 ? 11.239 10.778 -7.460 1.00 96.81 98 ASP A CA 1
ATOM 805 C C . ASP A 1 98 ? 9.807 10.719 -6.912 1.00 96.81 98 ASP A C 1
ATOM 807 O O . ASP A 1 98 ? 9.595 10.769 -5.699 1.00 96.81 98 ASP A O 1
ATOM 811 N N . GLU A 1 99 ? 8.818 10.465 -7.775 1.00 96.12 99 GLU A N 1
ATOM 812 C CA . GLU A 1 99 ? 7.436 10.249 -7.338 1.00 96.12 99 GLU A CA 1
ATOM 813 C C . GLU A 1 99 ? 7.313 9.070 -6.358 1.00 96.12 99 GLU A C 1
ATOM 815 O O . GLU A 1 99 ? 6.423 9.045 -5.499 1.00 96.12 99 GLU A O 1
ATOM 820 N N . ASN A 1 100 ? 8.157 8.042 -6.491 1.00 96.31 100 ASN A N 1
ATOM 821 C CA . ASN A 1 100 ? 8.176 6.906 -5.573 1.00 96.31 100 ASN A CA 1
ATOM 822 C C . ASN A 1 100 ? 8.640 7.300 -4.174 1.00 96.31 100 ASN A C 1
ATOM 824 O O . ASN A 1 100 ? 8.106 6.747 -3.215 1.00 96.31 100 ASN A O 1
ATOM 828 N N . LEU A 1 101 ? 9.556 8.257 -4.022 1.00 96.31 101 LEU A N 1
ATOM 829 C CA . LEU A 1 101 ? 9.962 8.751 -2.702 1.00 96.31 101 LEU A CA 1
ATOM 830 C C . LEU A 1 101 ? 8.779 9.391 -1.965 1.00 96.31 101 LEU A C 1
ATOM 832 O O . LEU A 1 101 ? 8.502 9.052 -0.809 1.00 96.31 101 LEU A O 1
ATOM 836 N N . ASP A 1 102 ? 8.018 10.238 -2.657 1.00 96.19 102 ASP A N 1
ATOM 837 C CA . ASP A 1 102 ? 6.813 10.857 -2.101 1.00 96.19 102 ASP A CA 1
ATOM 838 C C . ASP A 1 102 ? 5.739 9.820 -1.763 1.00 96.19 102 ASP A C 1
ATOM 840 O O . ASP A 1 102 ? 5.088 9.885 -0.711 1.00 96.19 102 ASP A O 1
ATOM 844 N N . PHE A 1 103 ? 5.560 8.825 -2.634 1.00 97.81 103 PHE A N 1
ATOM 845 C CA . PHE A 1 103 ? 4.669 7.703 -2.365 1.00 97.81 103 PHE A CA 1
ATOM 846 C C . PHE A 1 103 ? 5.089 6.933 -1.119 1.00 97.81 103 PHE A C 1
ATOM 848 O O . PHE A 1 103 ? 4.248 6.686 -0.258 1.00 97.81 103 PHE A O 1
ATOM 855 N N . TRP A 1 104 ? 6.370 6.593 -0.981 1.00 97.50 104 TRP A N 1
ATOM 856 C CA . TRP A 1 104 ? 6.877 5.849 0.168 1.00 97.50 104 TRP A CA 1
ATOM 857 C C . TRP A 1 104 ? 6.635 6.584 1.480 1.00 97.50 104 TRP A C 1
ATOM 859 O O . TRP A 1 104 ? 6.261 5.958 2.477 1.00 97.50 104 TRP A O 1
ATOM 869 N N . LEU A 1 105 ? 6.771 7.911 1.484 1.00 96.88 105 LEU A N 1
ATOM 870 C CA . LEU A 1 105 ? 6.456 8.728 2.648 1.00 96.88 105 LEU A CA 1
ATOM 871 C C . LEU A 1 105 ? 4.964 8.659 3.003 1.00 96.88 105 LEU A C 1
ATOM 873 O O . LEU A 1 105 ? 4.621 8.463 4.173 1.00 96.88 105 LEU A O 1
ATOM 877 N N . LYS A 1 106 ? 4.072 8.803 2.013 1.00 97.12 106 LYS A N 1
ATOM 878 C CA . LYS A 1 106 ? 2.615 8.683 2.209 1.00 97.12 106 LYS A CA 1
ATOM 879 C C . LYS A 1 106 ? 2.241 7.282 2.698 1.00 97.12 106 LYS A C 1
ATOM 881 O O . LYS A 1 106 ? 1.580 7.151 3.726 1.00 97.12 106 LYS A O 1
ATOM 886 N N . PHE A 1 107 ? 2.729 6.252 2.012 1.00 97.69 107 PHE A N 1
ATOM 887 C CA . PHE A 1 107 ? 2.513 4.848 2.342 1.00 97.69 107 PHE A CA 1
ATOM 888 C C . PHE A 1 107 ? 2.937 4.545 3.778 1.00 97.69 107 PHE A C 1
ATOM 890 O O . PHE A 1 107 ? 2.125 4.049 4.552 1.00 97.69 107 PHE A O 1
ATOM 897 N N . SER A 1 108 ? 4.157 4.920 4.171 1.00 96.56 108 SER A N 1
ATOM 898 C CA . SER A 1 108 ? 4.694 4.649 5.512 1.00 96.56 108 SER A CA 1
ATOM 899 C C . SER A 1 108 ? 3.892 5.347 6.612 1.00 96.56 108 SER A C 1
ATOM 901 O O . SER A 1 108 ? 3.562 4.729 7.627 1.00 96.56 108 SER A O 1
ATOM 903 N N . LYS A 1 109 ? 3.516 6.618 6.397 1.00 95.94 109 LYS A N 1
ATOM 904 C CA . LYS A 1 109 ? 2.658 7.375 7.324 1.00 95.94 109 LYS A CA 1
ATOM 905 C C . LYS A 1 109 ? 1.310 6.684 7.523 1.00 95.94 109 LYS A C 1
ATOM 907 O O . LYS A 1 109 ? 0.871 6.522 8.660 1.00 95.94 109 LYS A O 1
ATOM 912 N N . THR A 1 110 ? 0.675 6.248 6.437 1.00 96.38 110 THR A N 1
ATOM 913 C CA . THR A 1 110 ? -0.604 5.532 6.488 1.00 96.38 110 THR A CA 1
ATOM 914 C C . THR A 1 110 ? -0.443 4.149 7.126 1.00 96.38 110 THR A C 1
ATOM 916 O O . THR A 1 110 ? -1.251 3.773 7.973 1.00 96.38 110 THR A O 1
ATOM 919 N N . PHE A 1 111 ? 0.608 3.394 6.800 1.00 96.44 111 PHE A N 1
ATOM 920 C CA . PHE A 1 111 ? 0.821 2.036 7.314 1.00 96.44 111 PHE A CA 1
ATOM 921 C C . PHE A 1 111 ? 1.078 1.982 8.818 1.00 96.44 111 PHE A C 1
ATOM 923 O O . PHE A 1 111 ? 0.568 1.086 9.493 1.00 96.44 111 PHE A O 1
ATOM 930 N N . HIS A 1 112 ? 1.797 2.963 9.365 1.00 95.56 112 HIS A N 1
ATOM 931 C CA . HIS A 1 112 ? 2.046 3.051 10.804 1.00 95.56 112 HIS A CA 1
ATOM 932 C C . HIS A 1 112 ? 0.743 3.115 11.628 1.00 95.56 112 HIS A C 1
ATOM 934 O O . HIS A 1 112 ? 0.682 2.614 12.754 1.00 95.56 112 HIS A O 1
ATOM 940 N N . LEU A 1 113 ? -0.335 3.668 11.059 1.00 97.38 113 LEU A N 1
ATOM 941 C CA . LEU A 1 113 ? -1.632 3.752 11.734 1.00 97.38 113 LEU A CA 1
ATOM 942 C C . LEU A 1 113 ? -2.247 2.379 12.027 1.00 97.38 113 LEU A C 1
ATOM 944 O O . LEU A 1 113 ? -2.959 2.256 13.018 1.00 97.38 113 LEU A O 1
ATOM 948 N N . ILE A 1 114 ? -1.941 1.338 11.241 1.00 98.12 114 ILE A N 1
ATOM 949 C CA . ILE A 1 114 ? -2.468 -0.016 11.482 1.00 98.12 114 ILE A CA 1
ATOM 950 C C . ILE A 1 114 ? -2.063 -0.504 12.876 1.00 98.12 114 ILE A C 1
ATOM 952 O O . ILE A 1 114 ? -2.900 -1.012 13.624 1.00 98.12 114 ILE A O 1
ATOM 956 N N . GLN A 1 115 ? -0.793 -0.313 13.244 1.00 97.12 115 GLN A N 1
ATOM 957 C CA . GLN A 1 115 ? -0.289 -0.720 14.552 1.00 97.12 115 GLN A CA 1
ATOM 958 C C . GLN A 1 115 ? -0.948 0.088 15.672 1.00 97.12 115 GLN A C 1
ATOM 960 O O . GLN A 1 115 ? -1.367 -0.488 16.675 1.00 97.12 115 GLN A O 1
ATOM 965 N N . LYS A 1 116 ? -1.094 1.408 15.481 1.00 97.44 116 LYS A N 1
ATOM 966 C CA . LYS A 1 116 ? -1.812 2.280 16.421 1.00 97.44 116 LYS A CA 1
ATOM 967 C C . LYS A 1 116 ? -3.229 1.754 16.663 1.00 97.44 116 LYS A C 1
ATOM 969 O O . LYS A 1 116 ? -3.601 1.552 17.813 1.00 97.44 116 LYS A O 1
ATOM 974 N N . PHE A 1 117 ? -3.988 1.478 15.600 1.00 98.44 117 PHE A N 1
ATOM 975 C CA . PHE A 1 117 ? -5.345 0.945 15.718 1.00 98.44 117 PHE A CA 1
ATOM 976 C C . PHE A 1 117 ? -5.373 -0.373 16.483 1.00 98.44 117 PHE A C 1
ATOM 978 O O . PHE A 1 117 ? -6.153 -0.507 17.420 1.00 98.44 117 PHE A O 1
ATOM 985 N N . SER A 1 118 ? -4.505 -1.320 16.121 1.00 97.81 118 SER A N 1
ATOM 986 C CA . SER A 1 118 ? -4.441 -2.626 16.776 1.00 97.81 118 SER A CA 1
ATOM 987 C C . SER A 1 118 ? -4.225 -2.497 18.285 1.00 97.81 118 SER A C 1
ATOM 989 O O . SER A 1 118 ? -4.948 -3.119 19.060 1.00 97.81 118 SER A O 1
ATOM 991 N N . THR A 1 119 ? -3.255 -1.681 18.707 1.00 98.06 119 THR A N 1
ATOM 992 C CA . THR A 1 119 ? -2.955 -1.481 20.129 1.00 98.06 119 THR A CA 1
ATOM 993 C C . THR A 1 119 ? -4.120 -0.808 20.848 1.00 98.06 119 THR A C 1
ATOM 995 O O . THR A 1 119 ? -4.590 -1.323 21.859 1.00 98.06 119 THR A O 1
ATOM 998 N N . THR A 1 120 ? -4.646 0.296 20.306 1.00 98.00 120 THR A N 1
ATOM 999 C CA . THR A 1 120 ? -5.735 1.039 20.955 1.00 98.00 120 THR A CA 1
ATOM 1000 C C . THR A 1 120 ? -7.012 0.203 21.071 1.00 98.00 120 THR A C 1
ATOM 1002 O O . THR A 1 120 ? -7.652 0.210 22.119 1.00 98.00 120 THR A O 1
ATOM 1005 N N . ILE A 1 121 ? -7.375 -0.566 20.039 1.00 98.25 121 ILE A N 1
ATOM 1006 C CA . ILE A 1 121 ? -8.549 -1.452 20.077 1.00 98.25 121 ILE A CA 1
ATOM 1007 C C . ILE A 1 121 ? -8.373 -2.528 21.150 1.00 98.25 121 ILE A C 1
ATOM 1009 O O . ILE A 1 121 ? -9.288 -2.752 21.942 1.00 98.25 121 ILE A O 1
ATOM 1013 N N . HIS A 1 122 ? -7.199 -3.160 21.210 1.00 97.94 122 HIS A N 1
ATOM 1014 C CA . HIS A 1 122 ? -6.910 -4.185 22.207 1.00 97.94 122 HIS A CA 1
ATOM 1015 C C . HIS A 1 122 ? -6.957 -3.627 23.639 1.00 97.94 122 HIS A C 1
ATOM 1017 O O . HIS A 1 122 ? -7.497 -4.268 24.543 1.00 97.94 122 HIS A O 1
ATOM 1023 N N . ASP A 1 123 ? -6.426 -2.424 23.861 1.00 97.88 123 ASP A N 1
ATOM 1024 C CA . ASP A 1 123 ? -6.463 -1.776 25.172 1.00 97.88 123 ASP A CA 1
ATOM 1025 C C . ASP A 1 123 ? -7.896 -1.419 25.589 1.00 97.88 123 ASP A C 1
ATOM 1027 O O . ASP A 1 123 ? -8.300 -1.756 26.704 1.00 97.88 123 ASP A O 1
ATOM 1031 N N . LEU A 1 124 ? -8.718 -0.880 24.679 1.00 96.69 124 LEU A N 1
ATOM 1032 C CA . LEU A 1 124 ? -10.140 -0.638 24.954 1.00 96.69 124 LEU A CA 1
ATOM 1033 C C . LEU A 1 124 ? -10.896 -1.933 25.259 1.00 96.69 124 LEU A C 1
ATOM 1035 O O . LEU A 1 124 ? -11.685 -1.987 26.199 1.00 96.69 124 LEU A O 1
ATOM 1039 N N . GLN A 1 125 ? -10.648 -3.006 24.507 1.00 96.31 125 GLN A N 1
ATOM 1040 C CA . GLN A 1 125 ? -11.255 -4.314 24.775 1.00 96.31 125 GLN A CA 1
ATOM 1041 C C . GLN A 1 125 ? -10.839 -4.871 26.145 1.00 96.31 125 GLN A C 1
ATOM 1043 O O . GLN A 1 125 ? -11.656 -5.476 26.853 1.00 96.31 125 GLN A O 1
ATOM 1048 N N . ARG A 1 126 ? -9.590 -4.634 26.563 1.00 96.00 126 ARG A N 1
ATOM 1049 C CA . ARG A 1 126 ? -9.105 -4.988 27.901 1.00 96.00 126 ARG A CA 1
ATOM 1050 C C . ARG A 1 126 ? -9.818 -4.176 28.981 1.00 96.00 126 ARG A C 1
ATOM 1052 O O . ARG A 1 126 ? -10.202 -4.746 30.000 1.00 96.00 126 ARG A O 1
ATOM 1059 N N . GLU A 1 127 ? -10.013 -2.878 28.773 1.00 94.12 127 GLU A N 1
ATOM 1060 C CA . GLU A 1 127 ? -10.770 -2.022 29.693 1.00 94.12 127 GLU A CA 1
ATOM 1061 C C . GLU A 1 127 ? -12.222 -2.487 29.828 1.00 94.12 127 GLU A C 1
ATOM 1063 O O . GLU A 1 127 ? -12.671 -2.723 30.948 1.00 94.12 127 GLU A O 1
ATOM 1068 N N . ILE A 1 128 ? -12.914 -2.760 28.716 1.00 92.38 128 ILE A N 1
ATOM 1069 C CA . ILE A 1 128 ? -14.277 -3.327 28.723 1.00 92.38 128 ILE A CA 1
ATOM 1070 C C . ILE A 1 128 ? -14.321 -4.619 29.545 1.00 92.38 128 ILE A C 1
ATOM 1072 O O . ILE A 1 128 ? -15.221 -4.820 30.361 1.00 92.38 128 ILE A O 1
ATOM 1076 N N . SER A 1 129 ? -13.325 -5.490 29.372 1.00 91.88 129 SER A N 1
ATOM 1077 C CA . SER A 1 129 ? -13.246 -6.760 30.099 1.00 91.88 129 SER A CA 1
ATOM 1078 C C . SER A 1 129 ? -13.073 -6.560 31.608 1.00 91.88 129 SER A C 1
ATOM 1080 O O . SER A 1 129 ? -13.712 -7.265 32.388 1.00 91.88 129 SER A O 1
ATOM 1082 N N . LYS A 1 130 ? -12.279 -5.568 32.037 1.00 91.25 130 LYS A N 1
ATOM 1083 C CA . LYS A 1 130 ? -12.130 -5.205 33.460 1.00 91.25 130 LYS A CA 1
ATOM 1084 C C . LYS A 1 130 ? -13.440 -4.702 34.067 1.00 91.25 130 LYS A C 1
ATOM 1086 O O . LYS A 1 130 ? -13.708 -4.961 35.238 1.00 91.25 130 LYS A O 1
ATOM 1091 N N . LEU A 1 131 ? -14.270 -4.014 33.282 1.00 86.88 131 LEU A N 1
ATOM 1092 C CA . LEU A 1 131 ? -15.547 -3.488 33.762 1.00 86.88 131 LEU A CA 1
ATOM 1093 C C . LEU A 1 131 ? -16.582 -4.578 34.025 1.00 86.88 131 LEU A C 1
ATOM 1095 O O . LEU A 1 131 ? -17.462 -4.350 34.848 1.00 86.88 131 LEU A O 1
ATOM 1099 N N . LYS A 1 132 ? -16.475 -5.773 33.424 1.00 80.69 132 LYS A N 1
ATOM 1100 C CA . LYS A 1 132 ? -17.472 -6.849 33.595 1.00 80.69 132 LYS A CA 1
ATOM 1101 C C . LYS A 1 132 ? -17.706 -7.265 35.058 1.00 80.69 132 LYS A C 1
ATOM 1103 O O . LYS A 1 132 ? -18.818 -7.686 35.375 1.00 80.69 132 LYS A O 1
ATOM 1108 N N . GLY A 1 133 ? -16.739 -7.060 35.958 1.00 73.88 133 GLY A N 1
ATOM 1109 C CA . GLY A 1 133 ? -16.849 -7.374 37.392 1.00 73.88 133 GLY A CA 1
ATOM 1110 C C . GLY A 1 133 ? -17.420 -6.279 38.312 1.00 73.88 133 GLY A C 1
ATOM 1111 O O . GLY A 1 133 ? -17.629 -6.558 39.486 1.00 73.88 133 GLY A O 1
ATOM 1112 N N . LYS A 1 134 ? -17.666 -5.051 37.827 1.00 78.75 134 LYS A N 1
ATOM 1113 C CA . LYS A 1 134 ? -18.129 -3.909 38.655 1.00 78.75 134 LYS A CA 1
ATOM 1114 C C . LYS A 1 134 ? -19.664 -3.839 38.820 1.00 78.75 134 LYS A C 1
ATOM 1116 O O . LYS A 1 134 ? -20.397 -4.546 38.128 1.00 78.75 134 LYS A O 1
ATOM 1121 N N . GLU A 1 135 ? -20.178 -2.977 39.699 1.00 72.31 135 GLU A N 1
ATOM 1122 C CA . GLU A 1 135 ? -21.624 -2.698 39.798 1.00 72.31 135 GLU A CA 1
ATOM 1123 C C . GLU A 1 135 ? -22.162 -1.954 38.557 1.00 72.31 135 GLU A C 1
ATOM 1125 O O . GLU A 1 135 ? -21.429 -1.240 37.872 1.00 72.31 135 GLU A O 1
ATOM 1130 N N . MET A 1 136 ? -23.452 -2.120 38.231 1.00 72.94 136 MET A N 1
ATOM 1131 C CA . MET A 1 136 ? -24.049 -1.604 36.981 1.00 72.94 136 MET A CA 1
ATOM 1132 C C . MET A 1 136 ? -24.036 -0.072 36.858 1.00 72.94 136 MET A C 1
ATOM 1134 O O . MET A 1 136 ? -23.939 0.455 35.745 1.00 72.94 136 MET A O 1
ATOM 1138 N N . GLN A 1 137 ? -24.122 0.644 37.981 1.00 68.38 137 GLN A N 1
ATOM 1139 C CA . GLN A 1 137 ? -24.129 2.106 37.996 1.00 68.38 137 GLN A CA 1
ATOM 1140 C C . GLN A 1 137 ? -22.742 2.677 37.654 1.00 68.38 137 GLN A C 1
ATOM 1142 O O . GLN A 1 137 ? -22.639 3.541 36.781 1.00 68.38 137 GLN A O 1
ATOM 1147 N N . ASP A 1 138 ? -21.679 2.101 38.223 1.00 68.75 138 ASP A N 1
ATOM 1148 C CA . ASP A 1 138 ? -20.287 2.454 37.910 1.00 68.75 138 ASP A CA 1
ATOM 1149 C C . ASP A 1 138 ? -19.897 2.035 36.486 1.00 68.75 138 ASP A C 1
ATOM 1151 O O . ASP A 1 138 ? -19.311 2.820 35.734 1.00 68.75 138 ASP A O 1
ATOM 1155 N N . LYS A 1 139 ? -20.321 0.835 36.055 1.00 77.00 139 LYS A N 1
ATOM 1156 C CA . LYS A 1 139 ? -20.143 0.351 34.673 1.00 77.00 139 LYS A CA 1
ATOM 1157 C C . LYS A 1 139 ? -20.695 1.336 33.649 1.00 77.00 139 LYS A C 1
ATOM 1159 O O . LYS A 1 139 ? -20.027 1.635 32.666 1.00 77.00 139 LYS A O 1
ATOM 1164 N N . SER A 1 140 ? -21.902 1.852 33.878 1.00 77.88 140 SER A N 1
ATOM 1165 C CA . SER A 1 140 ? -22.599 2.719 32.920 1.00 77.88 140 SER A CA 1
ATOM 1166 C C . SER A 1 140 ? -21.912 4.074 32.713 1.00 77.88 140 SER A C 1
ATOM 1168 O O . SER A 1 140 ? -22.015 4.653 31.629 1.00 77.88 140 SER A O 1
ATOM 1170 N N . SER A 1 141 ? -21.216 4.587 33.733 1.00 83.44 141 SER A N 1
ATOM 1171 C CA . SER A 1 141 ? -20.443 5.830 33.639 1.00 83.44 141 SER A CA 1
ATOM 1172 C C . SER A 1 141 ? -19.119 5.608 32.902 1.00 83.44 141 SER A C 1
ATOM 1174 O O . SER A 1 141 ? -18.798 6.344 31.969 1.00 83.44 141 SER A O 1
ATOM 1176 N N . GLU A 1 142 ? -18.392 4.541 33.253 1.00 86.31 142 GLU A N 1
ATOM 1177 C CA . GLU A 1 142 ? -17.076 4.226 32.679 1.00 86.31 142 GLU A CA 1
ATOM 1178 C C . GLU A 1 142 ? -17.158 3.679 31.240 1.00 86.31 142 GLU A C 1
ATOM 1180 O O . GLU A 1 142 ? -16.249 3.899 30.439 1.00 86.31 142 GLU A O 1
ATOM 1185 N N . ILE A 1 143 ? -18.262 3.023 30.860 1.00 89.81 143 ILE A N 1
ATOM 1186 C CA . ILE A 1 143 ? -18.413 2.424 29.525 1.00 89.81 143 ILE A CA 1
ATOM 1187 C C . ILE A 1 143 ? -18.699 3.450 28.424 1.00 89.81 143 ILE A C 1
ATOM 1189 O O . ILE A 1 143 ? -18.328 3.242 27.269 1.00 89.81 143 ILE A O 1
ATOM 1193 N N . ARG A 1 144 ? -19.348 4.577 28.753 1.00 89.69 144 ARG A N 1
ATOM 1194 C CA . ARG A 1 144 ? -19.738 5.608 27.772 1.00 89.69 144 ARG A CA 1
ATOM 1195 C C . ARG A 1 144 ? -18.526 6.243 27.067 1.00 89.69 144 ARG A C 1
ATOM 1197 O O . ARG A 1 144 ? -18.563 6.329 25.837 1.00 89.69 144 ARG A O 1
ATOM 1204 N N . PRO A 1 145 ? -17.454 6.661 27.774 1.00 93.25 145 PRO A N 1
ATOM 1205 C CA . PRO A 1 145 ? -16.216 7.120 27.141 1.00 93.25 145 PRO A CA 1
ATOM 1206 C C . PRO A 1 145 ? -15.575 6.068 26.231 1.00 93.25 145 PRO A C 1
ATOM 1208 O O . PRO A 1 145 ? -15.209 6.389 25.102 1.00 93.25 145 PRO A O 1
ATOM 1211 N N . ILE A 1 146 ? -15.503 4.810 26.680 1.00 94.00 146 ILE A N 1
ATOM 1212 C CA . ILE A 1 146 ? -14.915 3.707 25.907 1.00 94.00 146 ILE A CA 1
ATOM 1213 C C . ILE A 1 146 ? -15.714 3.461 24.623 1.00 94.00 146 ILE A C 1
ATOM 1215 O O . ILE A 1 146 ? -15.141 3.354 23.540 1.00 94.00 146 ILE A O 1
ATOM 1219 N N . TYR A 1 147 ? -17.045 3.432 24.722 1.00 94.12 147 TYR A N 1
ATOM 1220 C CA . TYR A 1 147 ? -17.939 3.297 23.573 1.00 94.12 147 TYR A CA 1
ATOM 1221 C C . TYR A 1 147 ? -17.733 4.423 22.555 1.00 94.12 147 TYR A C 1
ATOM 1223 O O . TYR A 1 147 ? -17.624 4.173 21.352 1.00 94.12 147 TYR A O 1
ATOM 1231 N N . LYS A 1 148 ? -17.647 5.671 23.034 1.00 95.06 148 LYS A N 1
ATOM 1232 C CA . LYS A 1 148 ? -17.376 6.830 22.180 1.00 95.06 148 LYS A CA 1
ATOM 1233 C C . LYS A 1 148 ? -16.035 6.673 21.462 1.00 95.06 148 LYS A C 1
ATOM 1235 O O . LYS A 1 148 ? -15.985 6.858 20.249 1.00 95.06 148 LYS A O 1
ATOM 1240 N N . HIS A 1 149 ? -14.986 6.270 22.176 1.00 97.00 149 HIS A N 1
ATOM 1241 C CA . HIS A 1 149 ? -13.673 6.082 21.568 1.00 97.00 149 HIS A CA 1
ATOM 1242 C C . HIS A 1 149 ? -13.667 4.941 20.539 1.00 97.00 149 HIS A C 1
ATOM 1244 O O . HIS A 1 149 ? -13.110 5.071 19.452 1.00 97.00 149 HIS A O 1
ATOM 1250 N N . MET A 1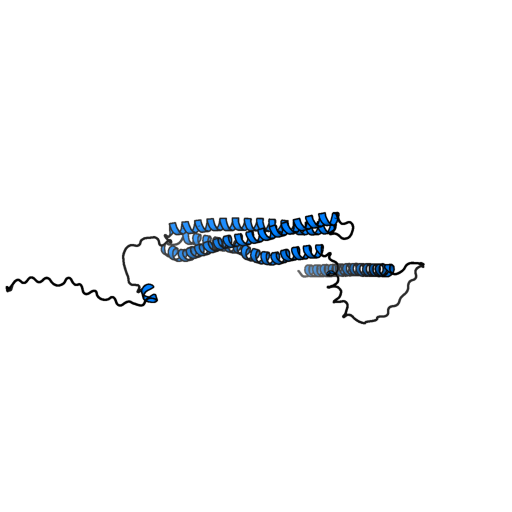 150 ? -14.394 3.858 20.810 1.00 96.69 150 MET A N 1
ATOM 1251 C CA . MET A 1 150 ? -14.578 2.757 19.865 1.00 96.69 150 MET A CA 1
ATOM 1252 C C . MET A 1 150 ? -15.248 3.224 18.555 1.00 96.69 150 MET A C 1
ATOM 1254 O O . MET A 1 150 ? -14.837 2.824 17.465 1.00 96.69 150 MET 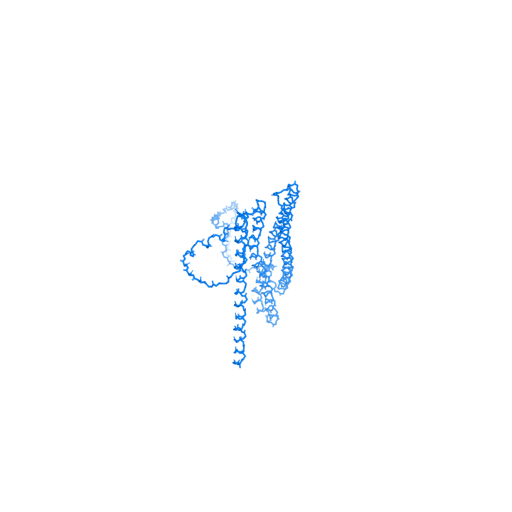A O 1
ATOM 1258 N N . LYS A 1 151 ? -16.239 4.126 18.636 1.00 96.62 151 LYS A N 1
ATOM 1259 C CA . LYS A 1 151 ? -16.871 4.768 17.464 1.00 96.62 151 LYS A CA 1
ATOM 1260 C C . LYS A 1 151 ? -15.921 5.702 16.712 1.00 96.62 151 LYS A C 1
ATOM 1262 O O . LYS A 1 151 ? -15.971 5.756 15.484 1.00 96.62 151 LYS A O 1
ATOM 1267 N N . GLU A 1 152 ? -15.072 6.441 17.421 1.00 98.06 152 GLU A N 1
ATOM 1268 C CA . GLU A 1 152 ? -14.045 7.297 16.811 1.00 98.06 152 GLU A CA 1
ATOM 1269 C C . GLU A 1 152 ? -13.056 6.450 16.000 1.00 98.06 152 GLU A C 1
ATOM 1271 O O . GLU A 1 152 ? -12.893 6.685 14.801 1.00 98.06 152 GLU A O 1
ATOM 1276 N N . ILE A 1 153 ? -12.513 5.383 16.599 1.00 97.81 153 ILE A N 1
ATOM 1277 C CA . ILE A 1 153 ? -11.616 4.441 15.913 1.00 97.81 153 ILE A CA 1
ATOM 1278 C C . ILE A 1 153 ? -12.309 3.791 14.717 1.00 97.81 153 ILE A C 1
ATOM 1280 O O . ILE A 1 153 ? -11.706 3.655 13.656 1.00 97.81 153 ILE A O 1
ATOM 1284 N N . GLN A 1 154 ? -13.590 3.432 14.835 1.00 97.94 154 GLN A N 1
ATOM 1285 C CA . GLN A 1 154 ? -14.352 2.892 13.710 1.00 97.94 154 GLN A CA 1
ATOM 1286 C C . GLN A 1 154 ? -14.344 3.834 12.492 1.00 97.94 154 GLN A C 1
ATOM 1288 O O . GLN A 1 154 ? -14.236 3.381 11.347 1.00 97.94 154 GLN A O 1
ATOM 1293 N N . ASN A 1 155 ? -14.473 5.142 12.726 1.00 97.88 155 ASN A N 1
ATOM 1294 C CA . ASN A 1 155 ? -14.425 6.143 11.666 1.00 97.88 155 ASN A CA 1
ATOM 1295 C C . ASN A 1 155 ? -13.001 6.326 11.122 1.00 97.88 155 ASN A C 1
ATOM 1297 O O . ASN A 1 155 ? -12.842 6.421 9.905 1.00 97.88 155 ASN A O 1
ATOM 1301 N N . GLU A 1 156 ? -11.976 6.309 11.981 1.00 98.12 156 GLU A N 1
ATOM 1302 C CA . GLU A 1 156 ? -10.568 6.355 11.558 1.00 98.12 156 GLU A CA 1
ATOM 1303 C C . GLU A 1 156 ? -10.189 5.147 10.685 1.00 98.12 156 GLU A C 1
ATOM 1305 O O . GLU A 1 156 ? -9.587 5.329 9.629 1.00 98.12 156 GLU A O 1
ATOM 1310 N N . LEU A 1 157 ? -10.616 3.931 11.049 1.00 98.56 157 LEU A N 1
ATOM 1311 C CA . LEU A 1 157 ? -10.425 2.718 10.241 1.00 98.56 157 LEU A CA 1
ATOM 1312 C C . LEU A 1 157 ? -11.079 2.853 8.859 1.00 98.56 157 LEU A C 1
ATOM 1314 O O . LEU A 1 157 ? -10.479 2.500 7.846 1.00 98.56 157 LEU A O 1
ATOM 1318 N N . ARG A 1 158 ? -12.302 3.400 8.796 1.00 98.06 158 ARG A N 1
ATOM 1319 C CA . ARG A 1 158 ? -12.991 3.649 7.518 1.00 98.06 158 ARG A CA 1
ATOM 1320 C C . ARG A 1 158 ? -12.221 4.652 6.661 1.00 98.06 158 ARG A C 1
ATOM 1322 O O . ARG A 1 158 ? -12.064 4.434 5.464 1.00 98.06 158 ARG A O 1
ATOM 1329 N N . MET A 1 159 ? -11.727 5.728 7.270 1.00 97.81 159 MET A N 1
ATOM 1330 C CA . MET A 1 159 ? -10.924 6.733 6.575 1.00 97.81 159 MET A CA 1
ATOM 1331 C C . MET A 1 159 ? -9.601 6.152 6.068 1.00 97.81 159 MET A C 1
ATOM 1333 O O . MET A 1 159 ? -9.210 6.440 4.940 1.00 97.81 159 MET A O 1
ATOM 1337 N N . TRP A 1 160 ? -8.957 5.285 6.851 1.00 98.44 160 TRP A N 1
ATOM 1338 C CA . TRP A 1 160 ? -7.763 4.559 6.426 1.00 98.44 160 TRP A CA 1
ATOM 1339 C C . TRP A 1 160 ? -8.036 3.701 5.185 1.00 98.44 160 TRP A C 1
ATOM 1341 O O . TRP A 1 160 ? -7.263 3.745 4.230 1.00 98.44 160 TRP A O 1
ATOM 1351 N N . ILE A 1 161 ? -9.161 2.972 5.147 1.00 98.12 161 ILE A N 1
ATOM 1352 C CA . ILE A 1 161 ? -9.551 2.182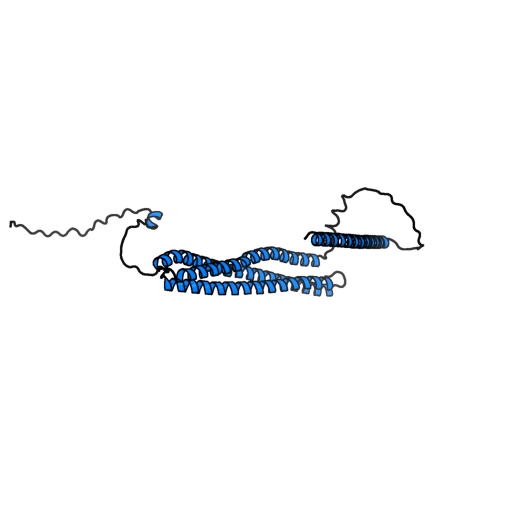 3.966 1.00 98.12 161 ILE A CA 1
ATOM 1353 C C . ILE A 1 161 ? -9.707 3.098 2.747 1.00 98.12 161 ILE A C 1
ATOM 1355 O O . ILE A 1 161 ? -9.152 2.798 1.692 1.00 98.12 161 ILE A O 1
ATOM 1359 N N . SER A 1 162 ? -10.370 4.249 2.887 1.00 97.06 162 SER A N 1
ATOM 1360 C CA . SER A 1 162 ? -10.476 5.225 1.794 1.00 97.06 162 SER A CA 1
ATOM 1361 C C . SER A 1 162 ? -9.109 5.741 1.325 1.00 97.06 162 SER A C 1
ATOM 1363 O O . SER A 1 162 ? -8.874 5.844 0.126 1.00 97.06 162 SER A O 1
ATOM 1365 N N . GLN A 1 163 ? -8.179 6.021 2.244 1.00 97.75 163 GLN A N 1
ATOM 1366 C CA . GLN A 1 163 ? -6.811 6.430 1.899 1.00 97.75 163 GLN A CA 1
ATOM 1367 C C . GLN A 1 163 ? -6.034 5.318 1.181 1.00 97.75 163 GLN A C 1
ATOM 1369 O O . GLN A 1 163 ? -5.280 5.597 0.252 1.00 97.75 163 GLN A O 1
ATOM 1374 N N . SER A 1 164 ? -6.235 4.057 1.573 1.00 97.81 164 SER A N 1
ATOM 1375 C CA . SER A 1 164 ? -5.585 2.910 0.929 1.00 97.81 164 SER A CA 1
ATOM 1376 C C . SER A 1 164 ? -5.991 2.750 -0.539 1.00 97.81 164 SER A C 1
ATOM 1378 O O . SER A 1 164 ? -5.171 2.327 -1.350 1.00 97.81 164 SER A O 1
ATOM 1380 N N . LEU A 1 165 ? -7.218 3.147 -0.901 1.00 97.69 165 LEU A N 1
ATOM 1381 C CA . LEU A 1 165 ? -7.672 3.162 -2.293 1.00 97.69 165 LEU A CA 1
ATOM 1382 C C . LEU A 1 165 ? -6.898 4.196 -3.115 1.00 97.69 165 LEU A C 1
ATOM 1384 O O . LEU A 1 165 ? -6.399 3.858 -4.179 1.00 97.69 165 LEU A O 1
ATOM 1388 N N . LEU A 1 166 ? -6.697 5.405 -2.581 1.00 97.38 166 LEU A N 1
ATOM 1389 C CA . LEU A 1 166 ? -5.908 6.442 -3.259 1.00 97.38 166 LEU A CA 1
ATOM 1390 C C . LEU A 1 166 ? -4.458 5.996 -3.497 1.00 97.38 166 LEU A C 1
ATOM 1392 O O . LEU A 1 166 ? -3.915 6.203 -4.579 1.00 97.38 166 LEU A O 1
ATOM 1396 N N . LEU A 1 167 ? -3.841 5.347 -2.503 1.00 98.12 167 LEU A N 1
ATOM 1397 C CA . LEU A 1 167 ? -2.494 4.784 -2.645 1.00 98.12 167 LEU A CA 1
ATOM 1398 C C . LEU A 1 167 ? -2.452 3.676 -3.703 1.00 98.12 167 LEU A C 1
ATOM 1400 O O . LEU A 1 167 ? -1.493 3.589 -4.467 1.00 98.12 167 LEU A O 1
ATOM 1404 N N . LYS A 1 168 ? -3.485 2.832 -3.759 1.00 98.00 168 LYS A N 1
ATOM 1405 C CA . LYS A 1 168 ? -3.594 1.786 -4.775 1.00 98.00 168 LYS A CA 1
ATOM 1406 C C . LYS A 1 168 ? -3.695 2.394 -6.174 1.00 98.00 168 LYS A C 1
ATOM 1408 O O . LYS A 1 168 ? -2.959 1.964 -7.055 1.00 98.00 168 LYS A O 1
ATOM 1413 N N . ASP A 1 169 ? -4.552 3.392 -6.363 1.00 97.81 169 ASP A N 1
ATOM 1414 C CA . ASP A 1 169 ? -4.750 4.047 -7.658 1.00 97.81 169 ASP A CA 1
ATOM 1415 C C . ASP A 1 169 ? -3.458 4.720 -8.146 1.00 97.81 169 ASP A C 1
ATOM 1417 O O . ASP A 1 169 ? -3.057 4.541 -9.294 1.00 97.81 169 ASP A O 1
ATOM 1421 N N . GLU A 1 170 ? -2.740 5.418 -7.259 1.00 97.69 170 GLU A N 1
ATOM 1422 C CA . GLU A 1 170 ? -1.430 6.002 -7.573 1.00 97.69 170 GLU A CA 1
ATOM 1423 C C . GLU A 1 170 ? -0.408 4.936 -8.004 1.00 97.69 170 GLU A C 1
ATOM 1425 O O . GLU A 1 170 ? 0.335 5.126 -8.970 1.00 97.69 170 GLU A O 1
ATOM 1430 N N . LEU A 1 171 ? -0.391 3.786 -7.327 1.00 97.00 171 LEU A N 1
ATOM 1431 C CA . LEU A 1 171 ? 0.499 2.675 -7.656 1.00 97.00 171 LEU A CA 1
ATOM 1432 C C . LEU A 1 171 ? 0.172 2.049 -9.024 1.00 97.00 171 LEU A C 1
ATOM 1434 O O . LEU A 1 171 ? 1.087 1.690 -9.768 1.00 97.00 171 LEU A O 1
ATOM 1438 N N . GLU A 1 172 ? -1.112 1.942 -9.384 1.00 96.94 172 GLU A N 1
ATOM 1439 C CA . GLU A 1 172 ? -1.548 1.484 -10.713 1.00 96.94 172 GLU A CA 1
ATOM 1440 C C . GLU A 1 172 ? -1.163 2.466 -11.825 1.00 96.94 172 GLU A C 1
ATOM 1442 O O . GLU A 1 172 ? -0.702 2.044 -12.891 1.00 96.94 172 GLU A O 1
ATOM 1447 N N . LEU A 1 173 ? -1.299 3.774 -11.582 1.00 97.12 173 LEU A N 1
ATOM 1448 C CA . LEU A 1 173 ? -0.887 4.806 -12.538 1.00 97.12 173 LEU A CA 1
ATOM 1449 C C . LEU A 1 173 ? 0.612 4.712 -12.832 1.00 97.12 173 LEU A C 1
ATOM 1451 O O . LEU A 1 173 ? 1.019 4.674 -13.994 1.00 97.12 173 LEU A O 1
ATOM 1455 N N . LYS A 1 174 ? 1.433 4.568 -11.790 1.00 96.62 174 LYS A N 1
ATOM 1456 C CA . LYS A 1 174 ? 2.885 4.392 -11.931 1.00 96.62 174 LYS A CA 1
ATOM 1457 C C . LYS A 1 174 ? 3.251 3.092 -12.631 1.00 96.62 174 LYS A C 1
ATOM 1459 O O . LYS A 1 174 ? 4.129 3.078 -13.491 1.00 96.62 174 LYS A O 1
ATOM 1464 N N . PHE A 1 175 ? 2.571 1.992 -12.307 1.00 97.56 175 PHE A N 1
ATOM 1465 C CA . PHE A 1 175 ? 2.773 0.722 -13.004 1.00 97.56 175 PHE A CA 1
ATOM 1466 C C . PHE A 1 175 ? 2.444 0.839 -14.501 1.00 97.56 175 PHE A C 1
ATOM 1468 O O . PHE A 1 175 ? 3.182 0.319 -15.341 1.00 97.56 175 PHE A O 1
ATOM 1475 N N . SER A 1 176 ? 1.379 1.566 -14.844 1.00 98.06 176 SER A N 1
ATOM 1476 C CA . SER A 1 176 ? 0.989 1.840 -16.231 1.00 98.06 176 SER A CA 1
ATOM 1477 C C . SER A 1 176 ? 2.025 2.707 -16.952 1.00 98.06 176 SER A C 1
ATOM 1479 O O . SER A 1 176 ? 2.418 2.382 -18.073 1.00 98.06 176 SER A O 1
ATOM 1481 N N . ALA A 1 177 ? 2.541 3.750 -16.294 1.00 98.12 177 ALA A N 1
ATOM 1482 C CA . ALA A 1 177 ? 3.622 4.582 -16.823 1.00 98.12 177 ALA A CA 1
ATOM 1483 C C . ALA A 1 177 ? 4.893 3.759 -17.097 1.00 98.12 177 ALA A C 1
ATOM 1485 O O . ALA A 1 177 ? 5.477 3.859 -18.175 1.00 98.12 177 ALA A O 1
ATOM 1486 N N . LEU A 1 178 ? 5.273 2.866 -16.177 1.00 98.31 178 LEU A N 1
ATOM 1487 C CA . LEU A 1 178 ? 6.389 1.936 -16.373 1.00 98.31 178 LEU A CA 1
ATOM 1488 C C . LEU A 1 178 ? 6.157 0.985 -17.557 1.00 98.31 178 LEU A C 1
ATOM 1490 O O . LEU A 1 178 ? 7.099 0.692 -18.291 1.00 98.31 178 LEU A O 1
ATOM 1494 N N . CYS A 1 179 ? 4.925 0.516 -17.780 1.00 98.06 179 CYS A N 1
ATOM 1495 C CA . CYS A 1 179 ? 4.598 -0.282 -18.967 1.00 98.06 179 CYS A CA 1
ATOM 1496 C C . CYS A 1 179 ? 4.752 0.533 -20.258 1.00 98.06 179 CYS A C 1
ATOM 1498 O O . CYS A 1 179 ? 5.356 0.042 -21.206 1.00 98.06 179 CYS A O 1
ATOM 1500 N N . SER A 1 180 ? 4.304 1.792 -20.271 1.00 98.38 180 SER A N 1
ATOM 1501 C CA . SER A 1 180 ? 4.507 2.688 -21.417 1.00 98.38 180 SER A CA 1
ATOM 1502 C C . SER A 1 180 ? 5.993 2.896 -21.718 1.00 98.38 180 SER A C 1
ATOM 1504 O O . SER A 1 180 ? 6.414 2.769 -22.866 1.00 98.38 180 SER A O 1
ATOM 1506 N N . ILE A 1 181 ? 6.816 3.142 -20.691 1.00 97.94 181 ILE A N 1
ATOM 1507 C CA . ILE A 1 181 ? 8.274 3.266 -20.852 1.00 97.94 181 ILE A CA 1
ATOM 1508 C C . ILE A 1 181 ? 8.862 1.963 -21.407 1.00 97.94 181 ILE A C 1
ATOM 1510 O O . ILE A 1 181 ? 9.666 2.001 -22.335 1.00 97.94 181 ILE A O 1
ATOM 1514 N N . GLN A 1 182 ? 8.443 0.804 -20.891 1.00 98.00 182 GLN A N 1
ATOM 1515 C CA . GLN A 1 182 ? 8.887 -0.500 -21.390 1.00 98.00 182 GLN A CA 1
ATOM 1516 C C . GLN A 1 182 ? 8.567 -0.696 -22.883 1.00 98.00 182 GLN A C 1
ATOM 1518 O O . GLN A 1 182 ? 9.412 -1.187 -23.641 1.00 98.00 182 GLN A O 1
ATOM 1523 N N . ASP A 1 183 ? 7.374 -0.295 -23.319 1.00 97.69 183 ASP A N 1
ATOM 1524 C CA . ASP A 1 183 ? 6.967 -0.365 -24.722 1.00 97.69 183 ASP A CA 1
ATOM 1525 C C . ASP A 1 183 ? 7.790 0.589 -25.596 1.00 97.69 183 ASP A C 1
ATOM 1527 O O . ASP A 1 183 ? 8.186 0.232 -26.709 1.00 97.69 183 ASP A O 1
ATOM 1531 N N . GLU A 1 184 ? 8.087 1.793 -25.103 1.00 97.00 184 GLU A N 1
ATOM 1532 C CA . GLU A 1 184 ? 8.939 2.757 -25.802 1.00 97.00 184 GLU A CA 1
ATOM 1533 C C . GLU A 1 184 ? 10.386 2.273 -25.941 1.00 97.00 184 GLU A C 1
ATOM 1535 O O . GLU A 1 184 ? 10.949 2.393 -27.031 1.00 97.00 184 GLU A O 1
ATOM 1540 N N . ILE A 1 185 ? 10.965 1.663 -24.901 1.00 95.81 185 ILE A N 1
ATOM 1541 C CA . ILE A 1 185 ? 12.295 1.029 -24.961 1.00 95.81 185 ILE A CA 1
ATOM 1542 C C . ILE A 1 185 ? 12.298 -0.066 -26.033 1.00 95.81 185 ILE A C 1
ATOM 1544 O O . ILE A 1 185 ? 13.182 -0.097 -26.890 1.00 95.81 185 ILE A O 1
ATOM 1548 N N . THR A 1 186 ? 11.264 -0.913 -26.057 1.00 95.25 186 THR A N 1
ATOM 1549 C CA . THR A 1 186 ? 11.132 -1.992 -27.051 1.00 95.25 186 THR A CA 1
ATOM 1550 C C . THR A 1 186 ? 11.055 -1.440 -28.478 1.00 95.25 186 THR A C 1
ATOM 1552 O O . THR A 1 186 ? 11.669 -1.981 -29.402 1.00 95.25 186 THR A O 1
ATOM 1555 N N . LYS A 1 187 ? 10.299 -0.354 -28.686 1.00 93.75 187 LYS A N 1
ATOM 1556 C CA . LYS A 1 187 ? 10.189 0.323 -29.989 1.00 93.75 187 LYS A CA 1
ATOM 1557 C C . LYS A 1 187 ? 11.526 0.932 -30.412 1.00 93.75 187 LYS A C 1
ATOM 1559 O O . LYS A 1 187 ? 11.937 0.745 -31.555 1.00 93.75 187 LYS A O 1
ATOM 1564 N N . ALA A 1 188 ? 12.213 1.605 -29.491 1.00 91.44 188 ALA A N 1
ATOM 1565 C CA . ALA A 1 188 ? 13.525 2.197 -29.722 1.00 91.44 188 ALA A CA 1
ATOM 1566 C C . ALA A 1 188 ? 14.575 1.143 -30.097 1.00 91.44 188 ALA A C 1
ATOM 1568 O O . ALA A 1 188 ? 15.334 1.349 -31.039 1.00 91.44 188 ALA A O 1
ATOM 1569 N N . GLN A 1 189 ? 14.575 -0.008 -29.418 1.00 91.19 189 GLN A N 1
ATOM 1570 C CA . GLN A 1 189 ? 15.503 -1.106 -29.694 1.00 91.19 189 GLN A CA 1
ATOM 1571 C C . GLN A 1 189 ? 15.284 -1.687 -31.097 1.00 91.19 189 GLN A C 1
ATOM 1573 O O . GLN A 1 189 ? 16.240 -1.909 -31.837 1.00 91.19 189 GLN A O 1
ATOM 1578 N N . LYS A 1 190 ? 14.020 -1.894 -31.492 1.00 89.12 190 LYS A N 1
ATOM 1579 C CA . LYS A 1 190 ? 13.672 -2.378 -32.838 1.00 89.12 190 LYS A CA 1
ATOM 1580 C C . LYS A 1 190 ? 14.071 -1.386 -33.932 1.00 89.12 190 LYS A C 1
ATOM 1582 O O . LYS A 1 190 ? 14.567 -1.806 -34.970 1.00 89.12 190 LYS A O 1
ATOM 1587 N N . ALA A 1 191 ? 13.873 -0.088 -33.698 1.00 87.06 191 ALA A N 1
ATOM 1588 C CA . ALA A 1 191 ? 14.279 0.957 -34.636 1.00 87.06 191 ALA A CA 1
ATOM 1589 C C . ALA A 1 191 ? 15.810 1.082 -34.738 1.00 87.06 191 ALA A C 1
ATOM 1591 O O . ALA A 1 191 ? 16.339 1.230 -35.836 1.00 87.06 191 ALA A O 1
ATOM 1592 N N . GLY A 1 192 ? 16.523 0.969 -33.612 1.00 79.88 192 GLY A N 1
ATOM 1593 C CA . GLY A 1 192 ? 17.987 0.986 -33.564 1.00 79.88 192 GLY A CA 1
ATOM 1594 C C . GLY A 1 192 ? 18.624 -0.193 -34.300 1.00 79.88 192 GLY A C 1
ATOM 1595 O O . GLY A 1 192 ? 19.605 -0.001 -35.007 1.00 79.88 192 GLY A O 1
ATOM 1596 N N . ALA A 1 193 ? 18.022 -1.385 -34.229 1.00 72.88 193 ALA A N 1
ATOM 1597 C CA . ALA A 1 193 ? 18.478 -2.560 -34.977 1.00 72.88 193 ALA A CA 1
ATOM 1598 C C . ALA A 1 193 ? 18.366 -2.408 -36.509 1.00 72.88 193 ALA A C 1
ATOM 1600 O O . ALA A 1 193 ? 19.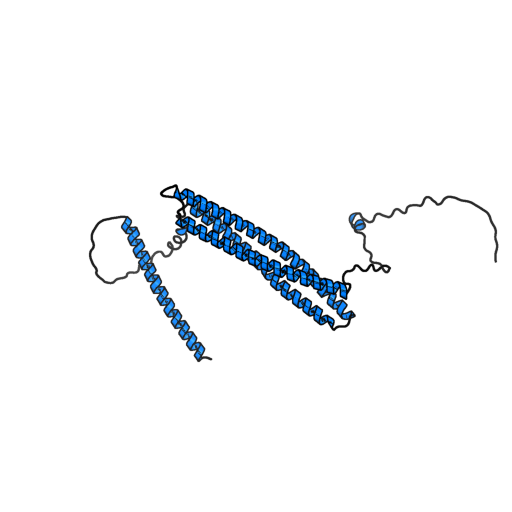036 -3.130 -37.240 1.00 72.88 193 ALA A O 1
ATOM 1601 N N . ALA A 1 194 ? 17.534 -1.482 -36.999 1.00 72.31 194 ALA A N 1
ATOM 1602 C CA . ALA A 1 194 ? 17.392 -1.192 -38.426 1.00 72.31 194 ALA A CA 1
ATOM 1603 C C . ALA A 1 194 ? 18.380 -0.119 -38.942 1.00 72.31 194 ALA A C 1
ATOM 1605 O O . ALA A 1 194 ? 18.517 0.041 -40.153 1.00 72.31 194 ALA A O 1
ATOM 1606 N N . LEU A 1 195 ? 19.057 0.623 -38.052 1.00 67.00 195 LEU A N 1
ATOM 1607 C CA . LEU A 1 195 ? 19.956 1.744 -38.368 1.00 67.00 195 LEU A CA 1
ATOM 1608 C C . LEU A 1 195 ? 21.394 1.416 -37.924 1.00 67.00 195 LEU A C 1
ATOM 1610 O O . LEU A 1 195 ? 21.782 1.637 -36.779 1.00 67.00 195 LEU A O 1
ATOM 1614 N N . ASP A 1 196 ? 22.191 0.908 -38.862 1.00 56.81 196 ASP A N 1
ATOM 1615 C CA . ASP A 1 196 ? 23.428 0.137 -38.655 1.00 56.81 196 ASP A CA 1
ATOM 1616 C C . ASP A 1 196 ? 24.653 0.870 -38.049 1.00 56.81 196 ASP A C 1
ATOM 1618 O O . ASP A 1 196 ? 25.761 0.361 -38.190 1.00 56.81 196 ASP A O 1
ATOM 1622 N N . LYS A 1 197 ? 24.544 2.036 -37.374 1.00 59.53 197 LYS A N 1
ATOM 1623 C CA . LYS A 1 197 ? 25.719 2.557 -36.613 1.00 59.53 197 LYS A CA 1
ATOM 1624 C C . LYS A 1 197 ? 25.582 3.658 -35.554 1.00 59.53 197 LYS A C 1
ATOM 1626 O O . LYS A 1 197 ? 26.596 3.987 -34.946 1.00 59.53 197 LYS A O 1
ATOM 1631 N N . ASN A 1 198 ? 24.401 4.190 -35.233 1.00 59.88 198 ASN A N 1
ATOM 1632 C CA . ASN A 1 198 ? 24.280 5.231 -34.184 1.00 59.88 198 ASN A CA 1
ATOM 1633 C C . ASN A 1 198 ? 22.982 5.145 -33.353 1.00 59.88 198 ASN A C 1
ATOM 1635 O O . ASN A 1 198 ? 22.602 6.106 -32.686 1.00 59.88 198 ASN A O 1
ATOM 1639 N N . GLY A 1 199 ? 22.272 4.015 -33.425 1.00 67.94 199 GLY A N 1
ATOM 1640 C CA . GLY A 1 199 ? 20.990 3.804 -32.752 1.00 67.94 199 GLY A CA 1
ATOM 1641 C C . GLY A 1 199 ? 21.113 3.317 -31.307 1.00 67.94 199 GLY A C 1
ATOM 1642 O O . GLY A 1 199 ? 22.165 2.854 -30.878 1.00 67.94 199 GLY A O 1
ATOM 1643 N N . PHE A 1 200 ? 19.994 3.390 -3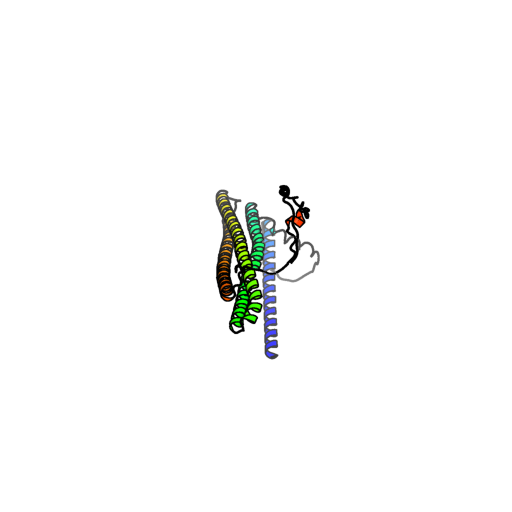0.581 1.00 83.81 200 PHE A N 1
ATOM 1644 C CA . PHE A 1 200 ? 19.815 2.793 -29.256 1.00 83.81 200 PHE A CA 1
ATOM 1645 C C . PHE A 1 200 ? 20.207 1.313 -29.284 1.00 83.81 200 PHE A C 1
ATOM 1647 O O . PHE A 1 200 ? 19.548 0.496 -29.936 1.00 83.81 200 PHE A O 1
ATOM 1654 N N . SER A 1 201 ? 21.312 0.981 -28.625 1.00 86.75 201 SER A N 1
ATOM 1655 C CA . SER A 1 201 ? 21.912 -0.344 -28.707 1.00 86.75 201 SER A CA 1
ATOM 1656 C C . SER A 1 201 ? 21.096 -1.377 -27.932 1.00 86.75 201 SER A C 1
ATOM 1658 O O . SER A 1 201 ? 20.395 -1.073 -26.964 1.00 86.75 201 SER A O 1
ATOM 1660 N N . SER A 1 202 ? 21.231 -2.651 -28.311 1.00 89.38 202 SER A N 1
ATOM 1661 C CA . SER A 1 202 ? 20.580 -3.742 -27.575 1.00 89.38 202 SER A CA 1
ATOM 1662 C C . SER A 1 202 ? 21.054 -3.836 -26.120 1.00 89.38 202 SER A C 1
ATOM 1664 O O . SER A 1 202 ? 20.290 -4.273 -25.262 1.00 89.38 202 SER A O 1
ATOM 1666 N N . HIS A 1 203 ? 22.300 -3.446 -25.838 1.00 89.75 203 HIS A N 1
ATOM 1667 C CA . HIS A 1 203 ? 22.848 -3.428 -24.483 1.00 89.75 203 HIS A CA 1
ATOM 1668 C C . HIS A 1 203 ? 22.213 -2.315 -23.633 1.00 89.75 203 HIS A C 1
ATOM 1670 O O . HIS A 1 203 ? 21.767 -2.576 -22.516 1.00 89.75 203 HIS A O 1
ATOM 1676 N N . GLU A 1 204 ? 22.104 -1.095 -24.169 1.00 89.94 204 GLU A N 1
ATOM 1677 C CA . GLU A 1 204 ? 21.416 0.016 -23.494 1.00 89.94 204 GLU A CA 1
ATOM 1678 C C . GLU A 1 204 ? 19.940 -0.317 -23.251 1.00 89.94 204 GLU A C 1
ATOM 1680 O O . GLU A 1 204 ? 19.439 -0.133 -22.142 1.00 89.94 204 GLU A O 1
ATOM 1685 N N . ALA A 1 205 ? 19.261 -0.895 -24.247 1.00 92.75 205 ALA A N 1
ATOM 1686 C CA . ALA A 1 205 ? 17.883 -1.354 -24.110 1.00 92.75 205 ALA A CA 1
ATOM 1687 C C . ALA A 1 205 ? 17.721 -2.370 -22.973 1.00 92.75 205 ALA A C 1
ATOM 1689 O O . ALA A 1 205 ? 16.828 -2.223 -22.139 1.00 92.75 205 ALA A O 1
ATOM 1690 N N . ALA A 1 206 ? 18.605 -3.371 -22.898 1.00 95.25 206 ALA A N 1
ATOM 1691 C CA . ALA A 1 206 ? 18.575 -4.380 -21.843 1.00 95.25 206 ALA A CA 1
ATOM 1692 C C . ALA A 1 206 ? 18.753 -3.769 -20.443 1.00 95.25 206 ALA A C 1
ATOM 1694 O O . ALA A 1 206 ? 18.045 -4.162 -19.514 1.00 95.25 206 ALA A O 1
ATOM 1695 N N . LYS A 1 207 ? 19.638 -2.773 -20.295 1.00 95.38 207 LYS A N 1
ATOM 1696 C CA . LYS A 1 207 ? 19.836 -2.044 -19.033 1.00 95.38 207 LYS A CA 1
ATOM 1697 C C . LYS A 1 207 ? 18.543 -1.370 -18.572 1.00 95.38 207 LYS A C 1
ATOM 1699 O O . LYS A 1 207 ? 18.077 -1.638 -17.465 1.00 95.38 207 LYS A O 1
ATOM 1704 N N . PHE A 1 208 ? 17.920 -0.557 -19.427 1.00 97.00 208 PHE A N 1
ATOM 1705 C CA . PHE A 1 208 ? 16.668 0.116 -19.066 1.00 97.00 208 PHE A CA 1
ATOM 1706 C C . PHE A 1 208 ? 15.511 -0.857 -18.858 1.00 97.00 208 PHE A C 1
ATOM 1708 O O . PHE A 1 208 ? 14.707 -0.662 -17.947 1.00 97.00 208 PHE A O 1
ATOM 1715 N N . HIS A 1 209 ? 15.438 -1.928 -19.650 1.00 97.88 209 HIS A N 1
ATOM 1716 C CA . HIS A 1 209 ? 14.473 -2.997 -19.418 1.00 97.88 209 HIS A CA 1
ATOM 1717 C C . HIS A 1 209 ? 14.627 -3.607 -18.026 1.00 97.88 209 HIS A C 1
ATOM 1719 O O . HIS A 1 209 ? 13.619 -3.794 -17.348 1.00 97.88 209 HIS A O 1
ATOM 1725 N N . GLY A 1 210 ? 15.859 -3.872 -17.584 1.00 97.94 210 GLY A N 1
ATOM 1726 C CA . GLY A 1 210 ? 16.141 -4.380 -16.242 1.00 97.94 210 GLY A CA 1
ATOM 1727 C C . GLY A 1 210 ? 15.693 -3.420 -15.141 1.00 97.94 210 GLY A C 1
ATOM 1728 O O . GLY A 1 210 ? 15.034 -3.838 -14.192 1.00 97.94 210 GLY A O 1
ATOM 1729 N N . GLU A 1 211 ? 15.977 -2.127 -15.289 1.00 98.12 211 GLU A N 1
ATOM 1730 C CA . GLU A 1 211 ? 15.565 -1.107 -14.318 1.00 98.12 211 GLU A CA 1
ATOM 1731 C C . GLU A 1 211 ? 14.039 -0.974 -14.219 1.00 98.12 211 GLU A C 1
ATOM 1733 O O . GLU A 1 211 ? 13.475 -1.036 -13.124 1.00 98.12 211 GLU A O 1
ATOM 1738 N N . VAL A 1 212 ? 13.351 -0.863 -15.359 1.00 98.44 212 VAL A N 1
ATOM 1739 C CA . VAL A 1 212 ? 11.883 -0.780 -15.410 1.00 98.44 212 VAL A CA 1
ATOM 1740 C C . VAL A 1 212 ? 11.248 -2.056 -14.864 1.00 98.44 212 VAL A C 1
ATOM 1742 O O . VAL A 1 212 ? 10.277 -1.992 -14.109 1.00 98.44 212 VAL A O 1
ATOM 1745 N N . PHE A 1 213 ? 11.801 -3.221 -15.202 1.00 98.00 213 PHE A N 1
ATOM 1746 C CA . PHE A 1 213 ? 11.346 -4.500 -14.668 1.00 98.00 213 PHE A CA 1
ATOM 1747 C C . PHE A 1 213 ? 11.483 -4.556 -13.143 1.00 98.00 213 PHE A C 1
ATOM 1749 O O . PHE A 1 213 ? 10.533 -4.948 -12.463 1.00 98.00 213 PHE A O 1
ATOM 1756 N N . ASN A 1 214 ? 12.619 -4.108 -12.604 1.00 98.19 214 ASN A N 1
ATOM 1757 C CA . ASN A 1 214 ? 12.843 -4.042 -11.165 1.00 98.19 214 ASN A CA 1
ATOM 1758 C C . ASN A 1 214 ? 11.814 -3.129 -10.479 1.00 98.19 214 ASN A C 1
ATOM 1760 O O . ASN A 1 214 ? 11.156 -3.547 -9.530 1.00 98.19 214 ASN A O 1
ATOM 1764 N N . MET A 1 215 ? 11.584 -1.921 -11.005 1.00 97.94 215 MET A N 1
ATOM 1765 C CA . MET A 1 215 ? 10.576 -1.001 -10.459 1.00 97.94 215 MET A CA 1
ATOM 1766 C C . MET A 1 215 ? 9.157 -1.581 -10.511 1.00 97.94 215 MET A C 1
ATOM 1768 O O . MET A 1 215 ? 8.387 -1.428 -9.565 1.00 97.94 215 MET A O 1
ATOM 1772 N N . LYS A 1 216 ? 8.806 -2.295 -11.586 1.00 98.12 216 LYS A N 1
ATOM 1773 C CA . LYS A 1 216 ? 7.517 -2.995 -11.689 1.00 98.12 216 LYS A CA 1
ATOM 1774 C C . LYS A 1 216 ? 7.384 -4.099 -10.639 1.00 98.12 216 LYS A C 1
ATOM 1776 O O . LYS A 1 216 ? 6.303 -4.262 -10.074 1.00 98.12 216 LYS A O 1
ATOM 1781 N N . GLN A 1 217 ? 8.457 -4.844 -10.371 1.00 97.69 217 GLN A N 1
ATOM 1782 C CA . GLN A 1 217 ? 8.461 -5.868 -9.328 1.00 97.69 217 GLN A CA 1
ATOM 1783 C C . GLN A 1 217 ? 8.261 -5.244 -7.941 1.00 97.69 217 GLN A C 1
ATOM 1785 O O . GLN A 1 217 ? 7.417 -5.721 -7.185 1.00 97.69 217 GLN A O 1
ATOM 1790 N N . GLU A 1 218 ? 8.979 -4.167 -7.623 1.00 96.31 218 GLU A N 1
ATOM 1791 C CA . GLU A 1 218 ? 8.809 -3.462 -6.349 1.00 96.31 218 GLU A CA 1
ATOM 1792 C C . GLU A 1 218 ? 7.392 -2.893 -6.197 1.00 96.31 218 GLU A C 1
ATOM 1794 O O . GLU A 1 218 ? 6.770 -3.084 -5.154 1.00 96.31 218 GLU A O 1
ATOM 1799 N N . ASN A 1 219 ? 6.810 -2.311 -7.253 1.00 96.69 219 ASN A N 1
ATOM 1800 C CA . ASN A 1 219 ? 5.411 -1.874 -7.226 1.00 96.69 219 ASN A CA 1
ATOM 1801 C C . ASN A 1 219 ? 4.447 -3.027 -6.903 1.00 96.69 219 ASN A C 1
ATOM 1803 O O . ASN A 1 219 ? 3.502 -2.841 -6.138 1.00 96.69 219 ASN A O 1
ATOM 1807 N N . ASN A 1 220 ? 4.681 -4.227 -7.440 1.00 95.88 220 ASN A N 1
ATOM 1808 C CA . ASN A 1 220 ? 3.856 -5.390 -7.113 1.00 95.88 220 ASN A CA 1
ATOM 1809 C C . ASN A 1 220 ? 4.006 -5.811 -5.644 1.00 95.88 220 ASN A C 1
ATOM 1811 O O . ASN A 1 220 ? 2.994 -6.057 -4.990 1.00 95.88 220 ASN A O 1
ATOM 1815 N N . LYS A 1 221 ? 5.226 -5.816 -5.091 1.00 97.50 221 LYS A N 1
ATOM 1816 C CA . LYS A 1 221 ? 5.450 -6.101 -3.661 1.00 97.50 221 LYS A CA 1
ATOM 1817 C C . LYS A 1 221 ? 4.709 -5.100 -2.773 1.00 97.50 221 LYS A C 1
ATOM 1819 O O . LYS A 1 221 ? 3.994 -5.483 -1.852 1.00 97.50 221 LYS A O 1
ATOM 1824 N N . VAL A 1 222 ? 4.809 -3.811 -3.093 1.00 97.25 222 VAL A N 1
ATOM 1825 C CA . VAL A 1 222 ? 4.091 -2.743 -2.380 1.00 97.25 222 VAL A CA 1
ATOM 1826 C C . VAL A 1 222 ? 2.578 -2.927 -2.468 1.00 97.25 222 VAL A C 1
ATOM 1828 O O . VAL A 1 222 ? 1.874 -2.725 -1.480 1.00 97.25 222 VAL A O 1
ATOM 1831 N N . ARG A 1 223 ? 2.058 -3.335 -3.630 1.00 97.44 223 ARG A N 1
ATOM 1832 C CA . ARG A 1 223 ? 0.631 -3.622 -3.821 1.00 97.44 223 ARG A CA 1
ATOM 1833 C C . ARG A 1 223 ? 0.168 -4.769 -2.928 1.00 97.44 223 ARG A C 1
ATOM 1835 O O . ARG A 1 223 ? -0.901 -4.679 -2.323 1.00 97.44 223 ARG A O 1
ATOM 1842 N N . GLU A 1 224 ? 0.952 -5.839 -2.851 1.00 98.06 224 GLU A N 1
ATOM 1843 C CA . GLU A 1 224 ? 0.665 -6.998 -2.004 1.00 98.06 224 GLU A CA 1
ATOM 1844 C C . GLU A 1 224 ? 0.658 -6.621 -0.521 1.00 98.06 224 GLU A C 1
ATOM 1846 O O . GLU A 1 224 ? -0.287 -6.974 0.194 1.00 98.06 224 GLU A O 1
ATOM 1851 N N . GLU A 1 225 ? 1.642 -5.834 -0.081 1.00 98.00 225 GLU A N 1
ATOM 1852 C CA . GLU A 1 225 ? 1.686 -5.290 1.276 1.00 98.00 225 GLU A CA 1
ATOM 1853 C C . GLU A 1 225 ? 0.482 -4.389 1.552 1.00 98.00 225 GLU A C 1
ATOM 1855 O O . GLU A 1 225 ? -0.227 -4.612 2.534 1.00 98.00 225 GLU A O 1
ATOM 1860 N N . LEU A 1 226 ? 0.163 -3.441 0.661 1.00 98.19 226 LEU A N 1
ATOM 1861 C CA . LEU A 1 226 ? -1.015 -2.575 0.778 1.00 98.19 226 LEU A CA 1
ATOM 1862 C C . LEU A 1 226 ? -2.298 -3.396 0.943 1.00 98.19 226 LEU A C 1
ATOM 1864 O O . LEU A 1 226 ? -3.096 -3.140 1.848 1.00 98.19 226 LEU A O 1
ATOM 1868 N N . GLN A 1 227 ? -2.468 -4.434 0.123 1.00 98.19 227 GLN A N 1
ATOM 1869 C CA . GLN A 1 227 ? -3.607 -5.341 0.206 1.00 98.19 227 GLN A CA 1
ATOM 1870 C C . GLN A 1 227 ? -3.621 -6.133 1.523 1.00 98.19 227 GLN A C 1
ATOM 1872 O O . GLN A 1 227 ? -4.692 -6.358 2.094 1.00 98.19 227 GLN A O 1
ATOM 1877 N N . ALA A 1 228 ? -2.462 -6.547 2.038 1.00 98.19 228 ALA A N 1
ATOM 1878 C CA . ALA A 1 228 ? -2.355 -7.159 3.359 1.00 98.19 228 ALA A CA 1
ATOM 1879 C C . ALA A 1 228 ? -2.766 -6.183 4.473 1.00 98.19 228 ALA A C 1
ATOM 1881 O O . ALA A 1 228 ? -3.505 -6.575 5.378 1.00 98.19 228 ALA A O 1
ATOM 1882 N N . GLY A 1 229 ? -2.371 -4.912 4.373 1.00 98.25 229 GLY A N 1
ATOM 1883 C CA . GLY A 1 229 ? -2.815 -3.838 5.262 1.00 98.25 229 GLY A CA 1
ATOM 1884 C C . GLY A 1 229 ? -4.334 -3.667 5.255 1.00 98.25 229 GLY A C 1
ATOM 1885 O O . GLY A 1 229 ? -4.955 -3.672 6.317 1.00 98.25 229 GLY A O 1
ATOM 1886 N N . VAL A 1 230 ? -4.952 -3.636 4.068 1.00 98.44 230 VAL A N 1
ATOM 1887 C CA . VAL A 1 230 ? -6.419 -3.584 3.914 1.00 98.44 230 VAL A CA 1
ATOM 1888 C C . VAL A 1 230 ? -7.094 -4.763 4.607 1.00 98.44 230 VAL A C 1
ATOM 1890 O O . VAL A 1 230 ? -8.070 -4.563 5.331 1.00 98.44 230 VAL A O 1
ATOM 1893 N N . ARG A 1 231 ? -6.567 -5.986 4.456 1.00 98.56 231 ARG A N 1
ATOM 1894 C CA . ARG A 1 231 ? -7.106 -7.163 5.160 1.00 98.56 231 ARG A CA 1
ATOM 1895 C C . ARG A 1 231 ? -7.029 -7.003 6.681 1.00 98.56 231 ARG A C 1
ATOM 1897 O O . ARG A 1 231 ? -8.022 -7.264 7.355 1.00 98.56 231 ARG A O 1
ATOM 1904 N N . ARG A 1 232 ? -5.893 -6.537 7.216 1.00 98.44 232 ARG A N 1
ATOM 1905 C CA . ARG A 1 232 ? -5.716 -6.293 8.663 1.00 98.44 232 ARG A CA 1
ATOM 1906 C C . ARG A 1 232 ? -6.721 -5.264 9.184 1.00 98.44 232 ARG A C 1
ATOM 1908 O O . ARG A 1 232 ? -7.404 -5.521 10.168 1.00 98.44 232 ARG A O 1
ATOM 1915 N N . VAL A 1 233 ? -6.860 -4.129 8.500 1.00 98.62 233 VAL A N 1
ATOM 1916 C CA . VAL A 1 233 ? -7.786 -3.055 8.899 1.00 98.62 233 VAL A CA 1
ATOM 1917 C C . VAL A 1 233 ? -9.245 -3.489 8.787 1.00 98.62 233 VAL A C 1
ATOM 1919 O O . VAL A 1 233 ? -10.047 -3.157 9.654 1.00 98.62 233 VAL A O 1
ATOM 1922 N N . THR A 1 234 ? -9.588 -4.285 7.774 1.00 98.50 234 THR A N 1
ATOM 1923 C CA . THR A 1 234 ? -10.936 -4.854 7.631 1.00 98.50 234 THR A CA 1
ATOM 1924 C C . THR A 1 234 ? -11.265 -5.799 8.789 1.00 98.50 234 THR A C 1
ATOM 1926 O O . THR A 1 234 ? -12.359 -5.724 9.343 1.00 98.50 234 THR A O 1
ATOM 1929 N N . ALA A 1 235 ? -10.317 -6.644 9.210 1.00 98.44 235 ALA A N 1
ATOM 1930 C CA . ALA A 1 235 ? -10.493 -7.498 10.385 1.00 98.44 235 ALA A CA 1
ATOM 1931 C C . ALA A 1 235 ? -10.715 -6.665 11.661 1.00 98.44 235 ALA A C 1
ATOM 1933 O O . ALA A 1 235 ? -11.702 -6.876 12.364 1.00 98.44 235 ALA A O 1
ATOM 1934 N N . LEU A 1 236 ? -9.883 -5.640 11.892 1.00 98.50 236 LEU A N 1
ATOM 1935 C CA . LEU A 1 236 ? -10.065 -4.706 13.011 1.00 98.50 236 LEU A CA 1
ATOM 1936 C C . LEU A 1 236 ? -11.432 -4.008 12.965 1.00 98.50 236 LEU A C 1
ATOM 1938 O O . LEU A 1 236 ? -12.080 -3.838 13.994 1.00 98.50 236 LEU A O 1
ATOM 1942 N N . GLN A 1 237 ? -11.904 -3.621 11.779 1.00 98.31 237 GLN A N 1
ATOM 1943 C CA . GLN A 1 237 ? -13.210 -2.986 11.611 1.00 98.31 237 GLN A CA 1
ATOM 1944 C C . GLN A 1 237 ? -14.364 -3.917 12.006 1.00 98.31 237 GLN A C 1
ATOM 1946 O O . GLN A 1 237 ? -15.322 -3.461 12.634 1.00 98.31 237 GLN A O 1
ATOM 1951 N N . ILE A 1 238 ? -14.268 -5.208 11.674 1.00 98.00 238 ILE A N 1
ATOM 1952 C CA . ILE A 1 238 ? -15.240 -6.226 12.089 1.00 98.00 238 ILE A CA 1
ATOM 1953 C C . ILE A 1 238 ? -15.229 -6.381 13.616 1.00 98.00 238 ILE A C 1
ATOM 1955 O O . ILE A 1 238 ? -16.294 -6.353 14.236 1.00 98.00 238 ILE A O 1
ATOM 1959 N N . ASP A 1 239 ? -14.051 -6.472 14.235 1.00 97.81 239 ASP A N 1
ATOM 1960 C CA . ASP A 1 239 ? -13.910 -6.632 15.689 1.00 97.81 239 ASP A CA 1
ATOM 1961 C C . ASP A 1 239 ? -14.456 -5.428 16.468 1.00 97.81 239 ASP A C 1
ATOM 1963 O O . ASP A 1 239 ? -15.190 -5.580 17.453 1.00 97.81 239 ASP A O 1
ATOM 1967 N N . VAL A 1 240 ? -14.155 -4.219 15.993 1.00 98.12 240 VAL A N 1
ATOM 1968 C CA . VAL A 1 240 ? -14.684 -2.962 16.536 1.00 98.12 240 VAL A CA 1
ATOM 1969 C C . VAL A 1 240 ? -16.204 -2.924 16.411 1.00 98.12 240 VAL A C 1
ATOM 1971 O O . VAL A 1 240 ? -16.894 -2.645 17.391 1.00 98.12 240 VAL A O 1
ATOM 1974 N N . GLN A 1 241 ? -16.749 -3.261 15.240 1.00 97.50 241 GLN A N 1
ATOM 1975 C CA . GLN A 1 241 ? -18.195 -3.278 15.025 1.00 97.50 241 GLN A CA 1
ATOM 1976 C C . GLN A 1 241 ? -18.892 -4.292 15.938 1.00 97.50 241 GLN A C 1
ATOM 1978 O O . GLN A 1 241 ? -19.918 -3.970 16.536 1.00 97.50 241 GLN A O 1
ATOM 1983 N N . LYS A 1 242 ? -18.320 -5.490 16.094 1.00 97.19 242 LYS A N 1
ATOM 1984 C CA . LYS A 1 242 ? -18.824 -6.512 17.016 1.00 97.19 242 LYS A CA 1
ATOM 1985 C C . LYS A 1 242 ? -18.837 -6.001 18.456 1.00 97.19 242 LYS A C 1
ATOM 1987 O O . LYS A 1 242 ? -19.845 -6.149 19.142 1.00 97.19 242 LYS A O 1
ATOM 1992 N N . THR A 1 243 ? -17.750 -5.364 18.889 1.00 95.75 243 THR A N 1
ATOM 1993 C CA . THR A 1 243 ? -17.626 -4.805 20.242 1.00 95.75 243 THR A CA 1
ATOM 1994 C C . THR A 1 243 ? -18.660 -3.700 20.480 1.00 95.75 243 THR A C 1
ATOM 1996 O O . THR A 1 243 ? -19.363 -3.718 21.484 1.00 95.75 243 THR A O 1
ATOM 1999 N N . ILE A 1 244 ? -18.832 -2.778 19.528 1.00 95.31 244 ILE A N 1
ATOM 2000 C CA . ILE A 1 244 ? -19.852 -1.719 19.591 1.00 95.31 244 ILE A CA 1
ATOM 2001 C C . ILE A 1 244 ? -21.258 -2.309 19.716 1.00 95.31 244 ILE A C 1
ATOM 2003 O O . ILE A 1 244 ? -22.027 -1.872 20.567 1.00 95.31 244 ILE A O 1
ATOM 2007 N N . THR A 1 245 ? -21.598 -3.305 18.893 1.00 94.25 245 THR A N 1
ATOM 2008 C CA . THR A 1 245 ? -22.922 -3.939 18.926 1.00 94.25 245 THR A CA 1
ATOM 2009 C C . THR A 1 245 ? -23.181 -4.650 20.256 1.00 94.25 245 THR A C 1
ATOM 2011 O O . THR A 1 245 ? -24.297 -4.581 20.763 1.00 94.25 245 THR A O 1
ATOM 2014 N N . GLN A 1 246 ? -22.166 -5.281 20.854 1.00 92.69 246 GLN A N 1
ATOM 2015 C CA . GLN A 1 246 ? -22.275 -5.866 22.196 1.00 92.69 246 GLN A CA 1
ATOM 2016 C C . GLN A 1 246 ? -22.558 -4.797 23.255 1.00 92.69 246 GLN A C 1
ATOM 2018 O O . GLN A 1 246 ? -23.480 -4.950 24.050 1.00 92.69 246 GLN A O 1
ATOM 2023 N N . LEU A 1 247 ? -21.826 -3.680 23.228 1.00 90.69 247 LEU A N 1
ATOM 2024 C CA . LEU A 1 247 ? -22.055 -2.573 24.161 1.00 90.69 247 LEU A CA 1
ATOM 2025 C C . LEU A 1 247 ? -23.438 -1.932 23.984 1.00 90.69 247 LEU A C 1
ATOM 2027 O O . LEU A 1 247 ? -24.083 -1.581 24.970 1.00 90.69 247 LEU A O 1
ATOM 2031 N N . ASP A 1 248 ? -23.920 -1.811 22.745 1.00 89.25 248 ASP A N 1
ATOM 2032 C CA . ASP A 1 248 ? -25.272 -1.321 22.459 1.00 89.25 248 ASP A CA 1
ATOM 2033 C C . ASP A 1 248 ? -26.348 -2.235 23.065 1.00 89.25 248 ASP A C 1
ATOM 2035 O O . ASP A 1 248 ? -27.330 -1.737 23.615 1.00 89.25 248 ASP A O 1
ATOM 2039 N N . GLN A 1 249 ? -26.159 -3.556 22.985 1.00 88.31 249 GLN A N 1
ATOM 2040 C CA . GLN A 1 249 ? -27.081 -4.549 23.543 1.00 88.31 249 GLN A CA 1
ATOM 2041 C C . GLN A 1 249 ? -27.055 -4.577 25.076 1.00 88.31 249 GLN A C 1
ATOM 2043 O O . GLN A 1 249 ? -28.111 -4.654 25.697 1.00 88.31 249 GLN A O 1
ATOM 2048 N N . GLU A 1 250 ? -25.869 -4.505 25.685 1.00 85.44 250 GLU A N 1
ATOM 2049 C CA . GLU A 1 250 ? -25.704 -4.588 27.142 1.00 85.44 250 GLU A CA 1
ATOM 2050 C C . GLU A 1 250 ? -26.144 -3.305 27.866 1.00 85.44 250 GLU A C 1
ATOM 2052 O O . GLU A 1 250 ? -26.681 -3.377 28.971 1.00 85.44 250 GLU A O 1
ATOM 2057 N N . PHE A 1 251 ? -25.940 -2.132 27.255 1.00 80.81 251 PHE A N 1
ATOM 2058 C CA . PHE A 1 251 ? -26.088 -0.840 27.939 1.00 80.81 251 PHE A CA 1
ATOM 2059 C C . PHE A 1 251 ? -27.094 0.121 27.289 1.00 80.81 251 PHE A C 1
ATOM 2061 O O . PHE A 1 251 ? -27.284 1.228 27.795 1.00 80.81 251 PHE A O 1
ATOM 2068 N N . GLY A 1 252 ? -27.736 -0.251 26.174 1.00 71.62 252 GLY A N 1
ATOM 2069 C CA . GLY A 1 252 ? -28.743 0.593 25.515 1.00 71.62 252 GLY A CA 1
ATOM 2070 C C . GLY A 1 252 ? -28.203 1.963 25.083 1.00 71.62 252 GLY A C 1
ATOM 2071 O O . GLY A 1 252 ? -28.903 2.969 25.183 1.00 71.62 252 GLY A O 1
ATOM 2072 N N . LEU A 1 253 ? -26.936 2.022 24.653 1.00 68.06 253 LEU A N 1
ATOM 2073 C CA . LEU A 1 253 ? -26.205 3.275 24.397 1.00 68.06 253 LEU A CA 1
ATOM 2074 C C . LEU A 1 253 ? -26.617 3.981 23.095 1.00 68.06 253 LEU A C 1
ATOM 2076 O O . LEU A 1 253 ? -26.331 5.169 22.929 1.00 68.06 253 LEU A O 1
ATOM 2080 N N . ASN A 1 254 ? -27.349 3.298 22.209 1.00 54.75 254 ASN A N 1
ATOM 2081 C CA . ASN A 1 254 ? -28.073 3.942 21.119 1.00 54.75 254 ASN A CA 1
ATOM 2082 C C . ASN A 1 254 ? -29.320 4.624 21.685 1.00 54.75 254 ASN A C 1
ATOM 2084 O O . ASN A 1 254 ? -30.264 3.961 22.106 1.00 54.75 254 ASN A O 1
ATOM 2088 N N . GLY A 1 255 ? -29.335 5.957 21.652 1.00 52.50 255 GLY A N 1
ATOM 2089 C CA . GLY A 1 255 ? -30.424 6.822 22.120 1.00 52.50 255 GLY A CA 1
ATOM 2090 C C . GLY A 1 255 ? -31.747 6.722 21.344 1.00 52.50 255 GLY A C 1
ATOM 2091 O O . GLY A 1 255 ? -32.399 7.739 21.142 1.00 52.50 255 GLY A O 1
ATOM 2092 N N . ASN A 1 256 ? -32.161 5.522 20.935 1.00 43.19 256 ASN A N 1
ATOM 2093 C CA . ASN A 1 256 ? -33.457 5.231 20.327 1.00 43.19 256 ASN A CA 1
ATOM 2094 C C . ASN A 1 256 ? -34.387 4.481 21.296 1.00 43.19 256 ASN A C 1
ATOM 2096 O O . ASN A 1 256 ? -35.170 3.632 20.877 1.00 43.19 256 ASN A O 1
ATOM 2100 N N . GLN A 1 257 ? -34.348 4.806 22.591 1.00 40.00 257 GLN A N 1
ATOM 2101 C CA . GLN A 1 257 ? -35.558 4.653 23.395 1.00 40.00 257 GLN A CA 1
ATOM 2102 C C . GLN A 1 257 ? -36.468 5.852 23.100 1.00 40.00 257 GLN A C 1
ATOM 2104 O O . GLN A 1 257 ? -36.060 6.987 23.364 1.00 40.00 257 GLN A O 1
ATOM 2109 N N . PRO A 1 258 ? -37.700 5.655 22.599 1.00 44.03 258 PRO A N 1
ATOM 2110 C CA . PRO A 1 258 ? -38.721 6.681 22.695 1.00 44.03 258 PRO A CA 1
ATOM 2111 C C . PRO A 1 258 ? -39.099 6.809 24.175 1.00 44.03 258 PRO A C 1
ATOM 2113 O O . PRO A 1 258 ? -40.066 6.208 24.636 1.00 44.03 258 PRO A O 1
ATOM 2116 N N . GLN A 1 259 ? -38.326 7.585 24.942 1.00 44.22 259 GLN A N 1
ATOM 2117 C CA . GLN A 1 259 ? -38.797 8.118 26.216 1.00 44.22 259 GLN A CA 1
ATOM 2118 C C . GLN A 1 259 ? -39.841 9.186 25.906 1.00 44.22 259 GLN A C 1
ATOM 2120 O O . GLN A 1 259 ? -39.590 10.386 25.811 1.00 44.22 259 GLN A O 1
ATOM 2125 N N . LEU A 1 260 ? -41.042 8.681 25.662 1.00 45.66 260 LEU A N 1
ATOM 2126 C CA . LEU A 1 260 ? -42.273 9.413 25.804 1.00 45.66 260 LEU A CA 1
ATOM 2127 C C . LEU A 1 260 ? -42.357 9.943 27.242 1.00 45.66 260 LEU A C 1
ATOM 2129 O O . LEU A 1 260 ? -42.273 9.179 28.198 1.00 45.66 260 LEU A O 1
ATOM 2133 N N . MET A 1 261 ? -42.638 11.246 27.312 1.00 37.88 261 MET A N 1
ATOM 2134 C CA . MET A 1 261 ? -43.414 11.917 28.357 1.00 37.88 261 MET A CA 1
ATOM 2135 C C . MET A 1 261 ? -42.631 12.559 29.521 1.00 37.88 261 MET A C 1
ATOM 2137 O O . MET A 1 261 ? -42.491 12.019 30.610 1.00 37.88 261 MET A O 1
ATOM 2141 N N . HIS A 1 262 ? -42.328 13.836 29.256 1.00 47.66 262 HIS A N 1
ATOM 2142 C CA . HIS A 1 262 ? -42.467 14.998 30.141 1.00 47.66 262 HIS A CA 1
ATOM 2143 C C . HIS A 1 262 ? -41.310 15.412 31.056 1.00 47.66 262 HIS A C 1
ATOM 2145 O O . HIS A 1 262 ? -40.649 14.605 31.691 1.00 47.66 262 HIS A O 1
ATOM 2151 N N . THR A 1 263 ? -41.215 16.747 31.167 1.00 36.50 263 THR A N 1
ATOM 2152 C CA . THR A 1 263 ? -40.369 17.598 32.026 1.00 36.50 263 THR A CA 1
ATOM 2153 C C . THR A 1 263 ? -38.929 17.842 31.546 1.00 36.50 263 THR A C 1
ATOM 2155 O O . THR A 1 263 ? -38.210 16.917 31.215 1.00 36.50 263 THR A O 1
ATOM 2158 N N . GLU A 1 264 ? -38.389 19.057 31.424 1.00 39.97 264 GLU A N 1
ATOM 2159 C CA . GLU A 1 264 ? -38.885 20.431 31.530 1.00 39.97 264 GLU A CA 1
ATOM 2160 C C . GLU A 1 264 ? -37.890 21.362 30.783 1.00 39.97 264 GLU A C 1
ATOM 2162 O O . GLU A 1 264 ? -36.693 21.092 30.704 1.00 39.97 264 GLU A O 1
ATOM 2167 N N . SER A 1 265 ? -38.421 22.435 30.185 1.00 52.22 265 SER A N 1
ATOM 2168 C CA . SER A 1 265 ? -37.781 23.749 29.961 1.00 52.22 265 SER A CA 1
ATOM 2169 C C . SER A 1 265 ? -36.263 23.829 29.653 1.00 52.22 265 SER A C 1
ATOM 2171 O O . SER A 1 265 ? -35.441 24.222 30.476 1.00 52.22 265 SER A O 1
ATOM 2173 N N . LYS A 1 266 ? -35.879 23.673 28.377 1.00 50.88 266 LYS A N 1
ATOM 2174 C CA . LYS A 1 266 ? -34.689 24.371 27.842 1.00 50.88 266 LYS A CA 1
ATOM 2175 C C . LYS A 1 266 ? -35.100 25.294 26.704 1.00 50.88 266 LYS A C 1
ATOM 2177 O O . LYS A 1 266 ? -35.577 24.854 25.660 1.00 50.88 266 LYS A O 1
ATOM 2182 N N . SER A 1 267 ? -34.932 26.589 26.945 1.00 56.53 267 SER A N 1
ATOM 2183 C CA . SER A 1 267 ? -35.206 27.721 26.059 1.00 56.53 267 SER A CA 1
ATOM 2184 C C . SER A 1 267 ? -34.333 27.682 24.799 1.00 56.53 267 SER A C 1
ATOM 2186 O O . SER A 1 267 ? -33.370 28.429 24.651 1.00 56.53 267 SER A O 1
ATOM 2188 N N . ARG A 1 268 ? -34.649 26.796 23.853 1.00 63.22 268 ARG A N 1
ATOM 2189 C CA . ARG A 1 268 ? -33.957 26.754 22.563 1.00 63.22 268 ARG A CA 1
ATOM 2190 C C . ARG A 1 268 ? -34.691 27.651 21.573 1.00 63.22 268 ARG A C 1
ATOM 2192 O O . ARG A 1 268 ? -35.764 27.305 21.089 1.00 63.22 268 ARG A O 1
ATOM 2199 N N . ILE A 1 269 ? -34.112 28.819 21.296 1.00 64.25 269 ILE A N 1
ATOM 2200 C CA . ILE A 1 269 ? -34.582 29.725 20.243 1.00 64.25 269 ILE A CA 1
ATOM 2201 C C . ILE A 1 269 ? -34.503 28.955 18.912 1.00 64.25 269 ILE A C 1
ATOM 2203 O O . ILE A 1 269 ? -33.413 28.505 18.550 1.00 64.25 269 ILE A O 1
ATOM 2207 N N . PRO A 1 270 ? -35.620 28.751 18.187 1.00 72.69 270 PRO A N 1
ATOM 2208 C CA . PRO A 1 270 ? -35.595 28.068 16.899 1.00 72.69 270 PRO A CA 1
ATOM 2209 C C . PRO A 1 270 ? -34.649 28.791 15.936 1.00 72.69 270 PRO A C 1
ATOM 2211 O O . PRO A 1 270 ? -34.656 30.020 15.884 1.00 72.69 270 PRO A O 1
ATOM 2214 N N . LEU A 1 271 ? -33.884 28.048 15.130 1.00 64.94 271 LEU A N 1
ATOM 2215 C CA . LEU A 1 271 ? -32.986 28.599 14.096 1.00 64.94 271 LEU A CA 1
ATOM 2216 C C . LEU A 1 271 ? -33.696 29.626 13.201 1.00 64.94 271 LEU A C 1
ATOM 2218 O O . LEU A 1 271 ? -33.124 30.638 12.810 1.00 64.94 271 LEU A O 1
ATOM 2222 N N . GLN A 1 272 ? -34.984 29.401 12.958 1.00 62.78 272 GLN A N 1
ATOM 2223 C CA . GLN A 1 272 ? -35.838 30.295 12.191 1.00 62.78 272 GLN A CA 1
ATOM 2224 C C . GLN A 1 272 ? -36.047 31.666 12.862 1.00 62.78 272 GLN A C 1
ATOM 2226 O O . GLN A 1 272 ? -36.120 32.670 12.163 1.00 62.78 272 GLN A O 1
ATOM 2231 N N . SER A 1 273 ? -36.075 31.736 14.196 1.00 71.69 273 SER A N 1
ATOM 2232 C CA . SER A 1 273 ? -36.132 32.997 14.951 1.00 71.69 273 SER A CA 1
ATOM 2233 C C . SER A 1 273 ? -34.789 33.736 14.969 1.00 71.69 273 SER A C 1
ATOM 2235 O O . SER A 1 273 ? -34.782 34.954 15.116 1.00 71.69 273 SER A O 1
ATOM 2237 N N . PHE A 1 274 ? -33.670 33.023 14.803 1.00 71.31 274 PHE A N 1
ATOM 2238 C CA . PHE A 1 274 ? -32.335 33.614 14.641 1.00 71.31 274 PHE A CA 1
ATOM 2239 C C . PHE A 1 274 ? -32.134 34.188 13.235 1.00 71.31 274 PHE A C 1
ATOM 2241 O O . PHE A 1 274 ? -31.666 35.311 13.090 1.00 71.31 274 PHE A O 1
ATOM 2248 N N . ILE A 1 275 ? -32.508 33.430 12.201 1.00 75.56 275 ILE A N 1
ATOM 2249 C CA . ILE A 1 275 ? -32.273 33.812 10.801 1.00 75.56 275 ILE A CA 1
ATOM 2250 C C . ILE A 1 275 ? -33.257 34.892 10.336 1.00 75.56 275 ILE A C 1
ATOM 2252 O O . ILE A 1 275 ? -32.877 35.791 9.593 1.00 75.56 275 ILE A O 1
ATOM 2256 N N . PHE A 1 276 ? -34.520 34.831 10.766 1.00 78.50 276 PHE A N 1
ATOM 2257 C CA . PHE A 1 276 ? -35.574 35.722 10.259 1.00 78.50 276 PHE A CA 1
ATOM 2258 C C . PHE A 1 276 ? -36.101 36.722 11.296 1.00 78.50 276 PHE A C 1
ATOM 2260 O O . PHE A 1 276 ? -37.063 37.441 11.013 1.00 78.50 276 PHE A O 1
ATOM 2267 N N . GLY A 1 277 ? -35.495 36.762 12.488 1.00 71.44 277 GLY A N 1
ATOM 2268 C CA . GLY A 1 277 ? -35.990 37.525 13.631 1.00 71.44 277 GLY A CA 1
ATOM 2269 C C . GLY A 1 277 ? -37.287 36.950 14.218 1.00 71.44 277 GLY A C 1
ATOM 2270 O O . GLY A 1 277 ? -38.042 36.214 13.573 1.00 71.44 277 GLY A O 1
ATOM 2271 N N . SER A 1 278 ? -37.581 37.287 15.475 1.00 67.88 278 SER A N 1
ATOM 2272 C CA . SER A 1 278 ? -38.853 36.938 16.107 1.00 67.88 278 SER A CA 1
ATOM 2273 C C . SER A 1 278 ? -39.990 37.743 15.467 1.00 67.88 278 SER A C 1
ATOM 2275 O O . SER A 1 278 ? -40.220 38.911 15.773 1.00 67.88 278 SER A O 1
ATOM 2277 N N . LYS A 1 279 ? -40.749 37.120 14.561 1.00 64.12 279 LYS A N 1
ATOM 2278 C CA . LYS A 1 279 ? -41.985 37.731 14.057 1.00 64.12 279 LYS A CA 1
ATOM 2279 C C . LYS A 1 279 ? -42.968 37.853 15.221 1.00 64.12 279 LYS A C 1
ATOM 2281 O O . LYS A 1 279 ? -43.363 36.838 15.797 1.00 64.12 279 LYS A O 1
ATOM 2286 N N . SER A 1 280 ? -43.371 39.076 15.571 1.00 57.47 280 SER A N 1
ATOM 2287 C CA . SER A 1 280 ? -44.429 39.295 16.556 1.00 57.47 280 SER A CA 1
ATOM 2288 C C . SER A 1 280 ? -45.671 38.529 16.102 1.00 57.47 280 SER A C 1
ATOM 2290 O O . SER A 1 280 ? -46.200 38.717 15.003 1.00 57.47 280 SER A O 1
ATOM 2292 N N . LYS A 1 281 ? -46.092 37.571 16.929 1.00 58.28 281 LYS A N 1
ATOM 2293 C CA . LYS A 1 281 ? -47.282 36.761 16.698 1.00 58.28 281 LYS A CA 1
ATOM 2294 C C . LYS A 1 281 ? -48.464 37.726 16.716 1.00 58.28 281 LYS A C 1
ATOM 2296 O O . LYS A 1 281 ? -48.943 38.083 17.787 1.00 58.28 281 LYS A O 1
ATOM 2301 N N . LYS A 1 282 ? -48.899 38.204 15.541 1.00 59.41 282 LYS A N 1
ATOM 2302 C CA . LYS A 1 282 ? -50.124 38.999 15.407 1.00 59.41 282 LYS A CA 1
ATOM 2303 C C . LYS A 1 282 ? -51.237 38.182 16.052 1.00 59.41 282 LYS A C 1
ATOM 2305 O O . LYS A 1 282 ? -51.607 37.124 15.542 1.00 59.41 282 LYS A O 1
ATOM 2310 N N . GLN A 1 283 ? -51.701 38.638 17.209 1.00 52.69 283 GLN A N 1
ATOM 2311 C CA . GLN A 1 283 ? -52.825 38.066 17.925 1.00 52.69 283 GLN A CA 1
ATOM 2312 C C . GLN A 1 283 ? -54.010 38.128 16.958 1.00 52.69 283 GLN A C 1
ATOM 2314 O O . GLN A 1 283 ? -54.541 39.204 16.685 1.00 52.69 283 GLN A O 1
ATOM 2319 N N . LYS A 1 284 ? -54.358 36.996 16.334 1.00 54.50 284 LYS A N 1
ATOM 2320 C CA . LYS A 1 284 ? -55.546 36.909 15.485 1.00 54.50 284 LYS A CA 1
ATOM 2321 C C . LYS A 1 284 ? -56.737 37.230 16.388 1.00 54.50 284 LYS A C 1
ATOM 2323 O O . LYS A 1 284 ? -57.134 36.394 17.195 1.00 54.50 284 LYS A O 1
ATOM 2328 N N . ARG A 1 285 ? -57.277 38.449 16.283 1.00 49.00 285 ARG A N 1
ATOM 2329 C CA . ARG A 1 285 ? -58.610 38.781 16.794 1.00 49.00 285 ARG A CA 1
ATOM 2330 C C . ARG A 1 285 ? -59.579 37.807 16.126 1.00 49.00 285 ARG A C 1
ATOM 2332 O O . ARG A 1 285 ? -59.803 37.887 14.922 1.00 49.00 285 ARG A O 1
ATOM 2339 N N . SER A 1 286 ? -60.065 36.844 16.902 1.00 59.69 286 SER A N 1
ATOM 2340 C CA . SER A 1 286 ? -61.124 35.927 16.491 1.00 59.69 286 SER A CA 1
ATOM 2341 C C . SER A 1 286 ? -62.374 36.741 16.157 1.00 59.69 286 SER A C 1
ATOM 2343 O O . SER A 1 286 ? -62.783 37.587 16.948 1.00 59.69 286 SER A O 1
ATOM 2345 N N . VAL A 1 287 ? -62.954 36.512 14.979 1.00 57.84 287 VAL A N 1
ATOM 2346 C CA . VAL A 1 287 ? -64.141 37.229 14.475 1.00 57.84 287 VAL A CA 1
ATOM 2347 C C . VAL A 1 287 ? -65.444 36.503 14.863 1.00 57.84 287 VAL A C 1
ATOM 2349 O O . VAL A 1 287 ? -66.524 36.895 14.444 1.00 57.84 287 VAL A O 1
ATOM 2352 N N . PHE A 1 288 ? -65.376 35.470 15.712 1.00 52.12 288 PHE A N 1
ATOM 2353 C CA . PHE A 1 288 ? -66.541 34.692 16.160 1.00 52.12 288 PHE A CA 1
ATOM 2354 C C . PHE A 1 288 ? -67.020 35.055 17.573 1.00 52.12 288 PHE A C 1
ATOM 2356 O O . PHE A 1 288 ? -67.333 34.186 18.379 1.00 52.12 288 PHE A O 1
ATOM 2363 N N . SER A 1 289 ? -67.103 36.346 17.891 1.00 52.03 289 SER A N 1
ATOM 2364 C CA . SER A 1 289 ? -67.714 36.820 19.141 1.00 52.03 289 SER A CA 1
ATOM 2365 C C . SER A 1 289 ? -68.747 37.915 18.892 1.00 52.03 289 SER A C 1
ATOM 2367 O O . SER A 1 289 ? -68.663 39.003 19.451 1.00 52.03 289 SER A O 1
ATOM 2369 N N . ARG A 1 290 ? -69.744 37.622 18.045 1.00 41.31 290 ARG A N 1
ATOM 2370 C CA . ARG A 1 290 ? -71.039 38.325 18.024 1.00 41.31 290 ARG A CA 1
ATOM 2371 C C . ARG A 1 290 ? -72.156 37.412 17.521 1.00 41.31 290 ARG A C 1
ATOM 2373 O O . ARG A 1 290 ? -72.436 37.405 16.332 1.00 41.31 290 ARG A O 1
ATOM 2380 N N . ILE A 1 291 ? -72.834 36.722 18.436 1.00 44.78 291 ILE A N 1
ATOM 2381 C CA . ILE A 1 291 ? -74.286 36.511 18.358 1.00 44.78 291 ILE A CA 1
ATOM 2382 C C . ILE A 1 291 ? -74.821 36.722 19.778 1.00 44.78 291 ILE A C 1
ATOM 2384 O O . ILE A 1 291 ? -74.515 35.958 20.688 1.00 44.78 291 ILE A O 1
ATOM 2388 N N . ASN A 1 292 ? -75.560 37.815 19.965 1.00 46.78 292 ASN A N 1
ATOM 2389 C CA . ASN A 1 292 ? -76.370 38.073 21.153 1.00 46.78 292 ASN A CA 1
ATOM 2390 C C . ASN A 1 292 ? -77.623 37.193 21.101 1.00 46.78 292 ASN A C 1
ATOM 2392 O O . ASN A 1 292 ? -78.266 37.135 20.055 1.00 46.78 292 ASN A O 1
ATOM 2396 N N . LEU A 1 293 ? -78.055 36.658 22.244 1.00 41.59 293 LEU A N 1
ATOM 2397 C CA . LEU A 1 293 ? -79.484 36.579 22.537 1.00 41.59 293 LEU A CA 1
ATOM 2398 C C . LEU A 1 293 ? -79.716 36.919 24.011 1.00 41.59 293 LEU A C 1
ATOM 2400 O O . LEU A 1 293 ? -79.200 36.284 24.925 1.00 41.59 293 LEU A O 1
ATOM 2404 N N . SER A 1 294 ? -80.476 37.984 24.202 1.00 40.22 294 SER A N 1
ATOM 2405 C CA . SER A 1 294 ? -80.988 38.499 25.457 1.00 40.22 294 SER A CA 1
ATOM 2406 C C . SER A 1 294 ? -82.083 37.588 26.014 1.00 40.22 294 SER A C 1
ATOM 2408 O O . SER A 1 294 ? -82.981 37.194 25.272 1.00 40.22 294 SER A O 1
ATOM 2410 N N . ARG A 1 295 ? -82.085 37.333 27.333 1.00 40.88 295 ARG A N 1
ATOM 2411 C CA . ARG A 1 295 ? -83.335 37.102 28.081 1.00 40.88 295 ARG A CA 1
ATOM 2412 C C . ARG A 1 295 ? -83.182 37.319 29.596 1.00 40.88 295 ARG A C 1
ATOM 2414 O O . ARG A 1 295 ? -82.645 36.485 30.307 1.00 40.88 295 ARG A O 1
ATOM 2421 N N . ASN A 1 296 ? -83.686 38.474 30.028 1.00 40.56 296 ASN A N 1
ATOM 2422 C CA . ASN A 1 296 ? -84.353 38.816 31.292 1.00 40.56 296 ASN A CA 1
ATOM 2423 C C . ASN A 1 296 ? -84.180 37.952 32.564 1.00 40.56 296 ASN A C 1
ATOM 2425 O O . ASN A 1 296 ? -84.675 36.833 32.640 1.00 40.56 296 ASN A O 1
ATOM 2429 N N . ASN A 1 297 ? -83.695 38.640 33.608 1.00 41.62 297 ASN A N 1
ATOM 2430 C CA . ASN A 1 297 ? -84.270 38.832 34.955 1.00 41.62 297 ASN A CA 1
ATOM 2431 C C . ASN A 1 297 ? -84.843 37.642 35.749 1.00 41.62 297 ASN A C 1
ATOM 2433 O O . ASN A 1 297 ? -85.943 37.166 35.453 1.00 41.62 297 ASN A O 1
ATOM 2437 N N . ARG A 1 298 ? -84.199 37.370 36.900 1.00 42.97 298 ARG A N 1
ATOM 2438 C CA . ARG A 1 298 ? -84.724 37.422 38.298 1.00 42.97 298 ARG A CA 1
ATOM 2439 C C . ARG A 1 298 ? -83.680 36.775 39.239 1.00 42.97 298 ARG A C 1
ATOM 2441 O O . ARG A 1 298 ? -83.244 35.670 38.963 1.00 42.97 298 ARG A O 1
ATOM 2448 N N . SER A 1 299 ? -83.034 37.507 40.160 1.00 41.94 299 SER A N 1
ATOM 2449 C CA . SER A 1 299 ? -83.322 37.595 41.619 1.00 41.94 299 SER A CA 1
ATOM 2450 C C . SER A 1 299 ? -83.893 36.293 42.214 1.00 41.94 299 SER A C 1
ATOM 2452 O O . SER A 1 299 ? -84.918 35.839 41.722 1.00 41.94 299 SER A O 1
ATOM 2454 N N . PHE A 1 300 ? -83.352 35.650 43.248 1.00 42.16 300 PHE A N 1
ATOM 2455 C CA . PHE A 1 300 ? -82.943 36.119 44.578 1.00 42.16 300 PHE A CA 1
ATOM 2456 C C . PHE A 1 300 ? -82.101 35.006 45.258 1.00 42.16 300 PHE A C 1
ATOM 2458 O O . PHE A 1 300 ? -82.096 33.875 44.780 1.00 42.16 300 PHE A O 1
ATOM 2465 N N . LYS A 1 301 ? -81.448 35.369 46.374 1.00 42.59 301 LYS A N 1
ATOM 2466 C CA . LYS A 1 301 ? -81.038 34.537 47.538 1.00 42.59 301 LYS A CA 1
ATOM 2467 C C . LYS A 1 301 ? -82.010 33.365 47.827 1.00 42.59 301 LYS A C 1
ATOM 2469 O O . LYS A 1 301 ? -83.193 33.528 47.547 1.00 42.59 301 LYS A O 1
ATOM 2474 N N . ASP A 1 302 ? -81.651 32.207 48.378 1.00 46.28 302 ASP A N 1
ATOM 2475 C CA . ASP A 1 302 ? -80.543 31.730 49.228 1.00 46.28 302 ASP A CA 1
ATOM 2476 C C . ASP A 1 302 ? -80.055 30.342 48.760 1.00 46.28 302 ASP A C 1
ATOM 2478 O O . ASP A 1 302 ? -80.855 29.623 48.115 1.00 46.28 302 ASP A O 1
#

pLDDT: mean 78.41, std 22.17, range [29.44, 98.62]

InterPro domains:
  IPR056889 NET2A-D/KIP1-like, C-terminal domain [PF24918] (86-255)

Secondary structure (DSSP, 8-state):
-HHHHHHHHHHHHHHHHHHHHHHHHHHHHHHHHHHHHHHHHHHTT---------------------SSSSTTHHHHTTTS---HHHHHHHHHHHHHHHHHHHHHHHHHHHHHHHHHHHHHHHHHHHHHHHHTTS-HHHHHHHHHHHHHHHHHHHHHHHHHHHHHHHHHHHHHHHHHHHHHHHHHHHHHHHHHTTSTTTS--HHHHHHHHHHHHHHHHHHHHHHHHHHHHHHHHHHHHHHHHHHHHHHHHHH--SS-----S---------HHHHHS----------S---------------

Radius of gyration: 42.28 Å; chains: 1; bounding box: 151×47×88 Å

Sequence (302 aa):
MEKKERDTEFDLTLQTREFKYAIANRDEEIHNLRRKLSLLQQGLASEPNDLPQRNEKHSTPIIEHEEEDIKTILVDQRASVLSPIEGKFRFSINSILDENLDFWLKFSKTFHLIQKFSTTIHDLQREISKLKGKEMQDKSSEIRPIYKHMKEIQNELRMWISQSLLLKDELELKFSALCSIQDEITKAQKAGAALDKNGFSSHEAAKFHGEVFNMKQENNKVREELQAGVRRVTALQIDVQKTITQLDQEFGLNGNQPQLMHTESKSRIPLQSFIFGSKSKKQKRSVFSRINLSRNNRSFKD

Organism: Capsicum annuum (NCBI:txid4072)